Protein AF-A0A1R3IGM5-F1 (afdb_monomer_lite)

Radius of gyration: 20.04 Å; chains: 1; bounding box: 56×45×51 Å

Foldseek 3Di:
DQCLLLVQVVVPPCPPPFKDKAADPPAADPPVLVCVQCVVDDLLDWAKEAAAAPDPVRCVVANRFFHDRNLMIMTRPNLSVVLNVCVVVLCVVVVVDPHNRSSVQVSCVVVVYTYDYDPQRYHDCDPPDHHSPPDDQDLQQVPHDFDWAWDDWDQDPQQKIKTKTFGPDQPPHDFRPPVDPPTLSLAGMEIEIDRRPDDPDSNQDWDWDWDDDPPHNYIYIYTHHDDPPDDDD

Structure (mmCIF, N/CA/C/O backbone):
data_AF-A0A1R3IGM5-F1
#
_entry.id   AF-A0A1R3IGM5-F1
#
loop_
_atom_site.group_PDB
_atom_site.id
_atom_site.type_symbol
_atom_site.label_atom_id
_atom_site.label_alt_id
_atom_site.label_comp_id
_atom_site.label_asym_id
_atom_site.label_entity_id
_atom_site.label_seq_id
_atom_site.pdbx_PDB_ins_code
_atom_site.Cartn_x
_atom_site.Cartn_y
_atom_site.Cartn_z
_atom_site.occupancy
_atom_site.B_iso_or_equiv
_atom_site.auth_seq_id
_atom_site.auth_comp_id
_atom_site.auth_asym_id
_atom_site.auth_atom_id
_atom_site.pdbx_PDB_model_num
ATOM 1 N N . MET A 1 1 ? 11.162 0.439 6.027 1.00 61.38 1 MET A N 1
ATOM 2 C CA . MET A 1 1 ? 10.025 -0.053 5.230 1.00 61.38 1 MET A CA 1
ATOM 3 C C . MET A 1 1 ? 10.472 -0.745 3.948 1.00 61.38 1 MET A C 1
ATOM 5 O O . MET A 1 1 ? 10.283 -1.936 3.897 1.00 61.38 1 MET A O 1
ATOM 9 N N . TYR A 1 2 ? 11.159 -0.112 2.987 1.00 82.69 2 TYR A N 1
ATOM 10 C CA . TYR A 1 2 ? 11.478 -0.721 1.670 1.00 82.69 2 TYR A CA 1
ATOM 11 C C . TYR A 1 2 ? 12.011 -2.177 1.669 1.00 82.69 2 TYR A C 1
ATOM 13 O O . TYR A 1 2 ? 11.537 -3.004 0.895 1.00 82.69 2 TYR A O 1
ATOM 21 N N . ARG A 1 3 ? 12.936 -2.539 2.577 1.00 86.69 3 ARG A N 1
ATOM 22 C CA . ARG A 1 3 ? 13.438 -3.926 2.709 1.00 86.69 3 ARG A CA 1
ATOM 23 C C . ARG A 1 3 ? 12.357 -4.960 3.073 1.00 86.69 3 ARG A C 1
ATOM 25 O O . ARG A 1 3 ? 12.584 -6.138 2.837 1.00 86.69 3 ARG A O 1
ATOM 32 N N . SER A 1 4 ? 11.192 -4.558 3.589 1.00 85.81 4 SER A N 1
ATOM 33 C CA . SER A 1 4 ? 10.086 -5.481 3.882 1.00 85.81 4 SER A CA 1
ATOM 34 C C . SER A 1 4 ? 9.588 -6.205 2.634 1.00 85.81 4 SER A C 1
ATOM 36 O O . SER A 1 4 ? 9.161 -7.342 2.754 1.00 85.81 4 SER A O 1
ATOM 38 N N . ILE A 1 5 ? 9.702 -5.604 1.444 1.00 87.94 5 ILE A N 1
ATOM 39 C CA . ILE A 1 5 ? 9.365 -6.267 0.176 1.00 87.94 5 ILE A CA 1
ATOM 40 C C . ILE A 1 5 ? 10.237 -7.517 -0.011 1.00 87.94 5 ILE A C 1
ATOM 42 O O . ILE A 1 5 ? 9.723 -8.599 -0.284 1.00 87.94 5 ILE A O 1
ATOM 46 N N . LEU A 1 6 ? 11.552 -7.374 0.191 1.00 88.25 6 LEU A N 1
ATOM 47 C CA . LEU A 1 6 ? 12.518 -8.467 0.083 1.00 88.25 6 LEU A CA 1
ATOM 48 C C . LEU A 1 6 ? 12.258 -9.554 1.125 1.00 88.25 6 LEU A C 1
ATOM 50 O O . LEU A 1 6 ? 12.249 -10.736 0.790 1.00 88.25 6 LEU A O 1
ATOM 54 N N . GLU A 1 7 ? 12.058 -9.151 2.380 1.00 85.88 7 GLU A N 1
ATOM 55 C CA . GLU A 1 7 ? 11.820 -10.095 3.471 1.00 85.88 7 GLU A CA 1
ATOM 56 C C . GLU A 1 7 ? 10.513 -10.865 3.257 1.00 85.88 7 GLU A C 1
ATOM 58 O O . GLU A 1 7 ? 10.525 -12.091 3.313 1.00 85.88 7 GLU A O 1
ATOM 63 N N . SER A 1 8 ? 9.421 -10.181 2.895 1.00 84.50 8 SER A N 1
ATOM 64 C CA . SER A 1 8 ? 8.141 -10.819 2.569 1.00 84.50 8 SER A CA 1
ATOM 65 C C . SER A 1 8 ? 8.259 -11.775 1.383 1.00 84.50 8 SER A C 1
ATOM 67 O O . SER A 1 8 ? 7.717 -12.875 1.429 1.00 84.50 8 SER A O 1
ATOM 69 N N . PHE A 1 9 ? 9.002 -11.406 0.335 1.00 86.75 9 PHE A N 1
ATOM 70 C CA . PHE A 1 9 ? 9.235 -12.287 -0.811 1.00 86.75 9 PHE A CA 1
ATOM 71 C C . PHE A 1 9 ? 10.037 -13.545 -0.429 1.00 86.75 9 PHE A C 1
ATOM 73 O O . PHE A 1 9 ? 9.782 -14.628 -0.951 1.00 86.75 9 PHE A O 1
ATOM 80 N N . ARG A 1 10 ? 10.986 -13.445 0.509 1.00 83.75 10 ARG A N 1
ATOM 81 C CA . ARG A 1 10 ? 11.828 -14.574 0.945 1.00 83.75 10 ARG A CA 1
ATOM 82 C C . ARG A 1 10 ? 11.126 -15.587 1.847 1.00 83.75 10 ARG A C 1
ATOM 84 O O . ARG A 1 10 ? 11.672 -16.673 2.032 1.00 83.75 10 ARG A O 1
ATOM 91 N N . LEU A 1 11 ? 9.935 -15.284 2.366 1.00 79.38 11 LEU A N 1
ATOM 92 C CA . LEU A 1 11 ? 9.166 -16.222 3.197 1.00 79.38 11 LEU A CA 1
ATOM 93 C C . LEU A 1 11 ? 8.746 -17.496 2.440 1.00 79.38 11 LEU A C 1
ATOM 95 O O . LEU A 1 11 ? 8.444 -18.505 3.070 1.00 79.38 11 LEU A O 1
ATOM 99 N N . GLY A 1 12 ? 8.814 -17.495 1.103 1.00 61.41 12 GLY A N 1
ATOM 100 C CA . GLY A 1 12 ? 8.898 -18.718 0.298 1.00 61.41 12 GLY A CA 1
ATOM 101 C C . GLY A 1 12 ? 7.571 -19.399 -0.045 1.00 61.41 12 GLY A C 1
ATOM 102 O O . GLY A 1 12 ? 7.589 -20.369 -0.803 1.00 61.41 12 GLY A O 1
ATOM 103 N N . ASP A 1 13 ? 6.435 -18.880 0.426 1.00 71.06 13 ASP A N 1
ATOM 104 C CA . ASP A 1 13 ? 5.092 -19.397 0.111 1.00 71.06 13 ASP A CA 1
ATOM 105 C C . ASP A 1 13 ? 4.351 -18.528 -0.920 1.00 71.06 13 ASP A C 1
ATOM 107 O O . ASP A 1 13 ? 3.181 -18.184 -0.777 1.00 71.06 13 ASP A O 1
ATOM 111 N N . ASN A 1 14 ? 5.055 -18.110 -1.976 1.00 77.62 14 ASN A N 1
ATOM 112 C CA . ASN A 1 14 ? 4.512 -17.137 -2.928 1.00 77.62 14 ASN A CA 1
ATOM 113 C C . ASN A 1 14 ? 3.768 -17.760 -4.120 1.00 77.62 14 ASN A C 1
ATOM 115 O O . ASN A 1 14 ? 3.427 -17.041 -5.056 1.00 77.62 14 ASN A O 1
ATOM 119 N N . LYS A 1 15 ? 3.538 -19.082 -4.140 1.00 76.25 15 LYS A N 1
ATOM 120 C CA . LYS A 1 15 ? 3.047 -19.790 -5.343 1.00 76.25 15 LYS A CA 1
ATOM 121 C C . LYS A 1 15 ? 1.698 -19.283 -5.859 1.00 76.25 15 LYS A C 1
ATOM 123 O O . LYS A 1 15 ? 1.449 -19.380 -7.055 1.00 76.25 15 LYS A O 1
ATOM 128 N N . ASP A 1 16 ? 0.885 -18.711 -4.976 1.00 85.44 16 ASP A N 1
ATOM 129 C CA . ASP A 1 16 ? -0.440 -18.176 -5.297 1.00 85.44 16 ASP A CA 1
ATOM 130 C C . ASP A 1 16 ? -0.552 -16.656 -5.068 1.00 85.44 16 ASP A C 1
ATOM 132 O O . ASP A 1 16 ? -1.638 -16.076 -5.180 1.00 85.44 16 ASP A O 1
ATOM 136 N N . VAL A 1 17 ? 0.564 -15.979 -4.769 1.00 90.75 17 VAL A N 1
ATOM 137 C CA . VAL A 1 17 ? 0.581 -14.530 -4.538 1.00 90.75 17 VAL A CA 1
ATOM 138 C C . VAL A 1 17 ? 0.508 -13.796 -5.873 1.00 90.75 17 VAL A C 1
ATOM 140 O O . VAL A 1 17 ? 1.313 -14.012 -6.772 1.00 90.75 17 VAL A O 1
ATOM 143 N N . ARG A 1 18 ? -0.457 -12.880 -6.000 1.00 94.81 18 ARG A N 1
ATOM 144 C CA . ARG A 1 18 ? -0.667 -12.079 -7.224 1.00 94.81 18 ARG A CA 1
ATOM 145 C C . ARG A 1 18 ? -0.211 -10.633 -7.078 1.00 94.81 18 ARG A C 1
ATOM 147 O O . ARG A 1 18 ? 0.230 -10.023 -8.050 1.00 94.81 18 ARG A O 1
ATOM 154 N N . TRP A 1 19 ? -0.321 -10.089 -5.872 1.00 95.62 19 TRP A N 1
ATOM 155 C CA . TRP A 1 19 ? -0.090 -8.681 -5.585 1.00 95.62 19 TRP A CA 1
ATOM 156 C C . TRP A 1 19 ? 0.599 -8.528 -4.234 1.00 95.62 19 TRP A C 1
ATOM 158 O O . TRP A 1 19 ? 0.219 -9.184 -3.268 1.00 95.62 19 TRP A O 1
ATOM 168 N N . TYR A 1 20 ? 1.577 -7.631 -4.174 1.00 93.75 20 TYR A N 1
ATOM 169 C CA . TYR A 1 20 ? 2.151 -7.116 -2.938 1.00 93.75 20 TYR A CA 1
ATOM 170 C C . TYR A 1 20 ? 1.585 -5.727 -2.695 1.00 93.75 20 TYR A C 1
ATOM 172 O O . TYR A 1 20 ? 1.690 -4.859 -3.558 1.00 93.75 20 TYR A O 1
ATOM 180 N N . VAL A 1 21 ? 0.986 -5.516 -1.530 1.00 93.38 21 VAL A N 1
ATOM 181 C CA . VAL A 1 21 ? 0.360 -4.245 -1.168 1.00 93.38 21 VAL A CA 1
ATOM 182 C C . VAL A 1 21 ? 1.160 -3.637 -0.027 1.00 93.38 21 VAL A C 1
ATOM 184 O O . VAL A 1 21 ? 1.397 -4.284 0.989 1.00 93.38 21 VAL A O 1
ATOM 187 N N . MET A 1 22 ? 1.615 -2.408 -0.231 1.00 89.88 22 MET A N 1
ATOM 188 C CA . MET A 1 22 ? 2.351 -1.616 0.747 1.00 89.88 22 MET A CA 1
ATOM 189 C C . MET A 1 22 ? 1.398 -0.604 1.377 1.00 89.88 22 MET A C 1
ATOM 191 O O . MET A 1 22 ? 0.557 -0.051 0.670 1.00 89.88 22 MET A O 1
ATOM 195 N N . GLY A 1 23 ? 1.548 -0.352 2.676 1.00 87.75 23 GLY A N 1
ATOM 196 C CA . GLY A 1 23 ? 0.800 0.653 3.430 1.00 87.75 23 GLY A CA 1
ATOM 197 C C . GLY A 1 23 ? 1.445 0.948 4.778 1.00 87.75 23 GLY A C 1
ATOM 198 O O . GLY A 1 23 ? 2.259 0.152 5.254 1.00 87.75 23 GLY A O 1
ATOM 199 N N . ASP A 1 24 ? 1.054 2.072 5.372 1.00 82.75 24 ASP A N 1
ATOM 200 C CA . ASP A 1 24 ? 1.461 2.464 6.724 1.00 82.75 24 ASP A CA 1
ATOM 201 C C . ASP A 1 24 ? 0.551 1.812 7.785 1.00 82.75 24 ASP A C 1
ATOM 203 O O . ASP A 1 24 ? -0.525 1.292 7.481 1.00 82.75 24 ASP 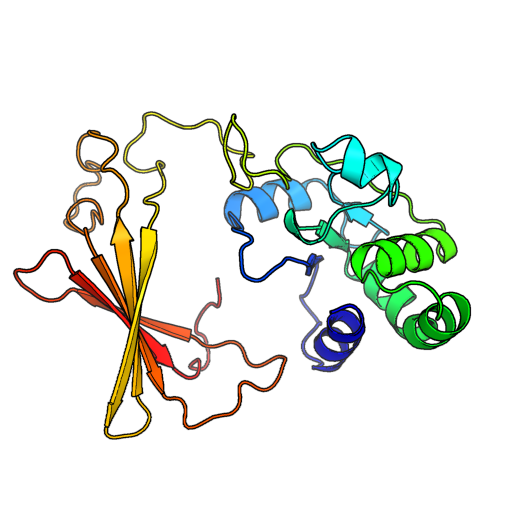A O 1
ATOM 207 N N . ASP A 1 25 ? 0.971 1.824 9.051 1.00 76.62 25 ASP A N 1
ATOM 208 C CA . ASP A 1 25 ? 0.219 1.234 10.170 1.00 76.62 25 ASP A CA 1
ATOM 209 C C . ASP A 1 25 ? -1.059 2.009 10.538 1.00 76.62 25 ASP A C 1
ATOM 211 O O . ASP A 1 25 ? -1.914 1.495 11.264 1.00 76.62 25 ASP A O 1
ATOM 215 N N . ASP A 1 26 ? -1.223 3.215 9.999 1.00 75.31 26 ASP A N 1
ATOM 216 C CA . ASP A 1 26 ? -2.434 4.027 10.069 1.00 75.31 26 ASP A CA 1
ATOM 217 C C . ASP A 1 26 ? -3.237 4.050 8.750 1.00 75.31 26 ASP A C 1
ATOM 219 O O . ASP A 1 26 ? -4.194 4.821 8.617 1.00 75.31 26 ASP A O 1
ATOM 223 N N . SER A 1 27 ? -2.895 3.172 7.797 1.00 77.19 27 SER A N 1
ATOM 224 C CA . SER A 1 27 ? -3.640 2.964 6.549 1.00 77.19 27 SER A CA 1
ATOM 225 C C . SER A 1 27 ? -4.762 1.931 6.716 1.00 77.19 27 SER A C 1
ATOM 227 O O . SER A 1 27 ? -4.574 0.859 7.289 1.00 77.19 27 SER A O 1
ATOM 229 N N . LEU A 1 28 ? -5.942 2.223 6.160 1.00 78.75 28 LEU A N 1
ATOM 230 C CA . LEU A 1 28 ? -7.098 1.317 6.154 1.00 78.75 28 LEU A CA 1
ATOM 231 C C . LEU A 1 28 ? -7.342 0.751 4.753 1.00 78.75 28 LEU A C 1
ATOM 233 O O . LEU A 1 28 ? -7.623 1.510 3.823 1.00 78.75 28 LEU A O 1
ATOM 237 N N . PHE A 1 29 ? -7.320 -0.577 4.626 1.00 78.25 29 PHE A N 1
ATOM 238 C CA . PHE A 1 29 ? -7.590 -1.293 3.377 1.00 78.25 29 PHE A CA 1
ATOM 239 C C . PHE A 1 29 ? -8.991 -1.909 3.376 1.00 78.25 29 PHE A C 1
ATOM 241 O O . PHE A 1 29 ? -9.339 -2.696 4.252 1.00 78.25 29 PHE A O 1
ATOM 248 N N . PHE A 1 30 ? -9.785 -1.601 2.348 1.00 81.25 30 PHE A N 1
ATOM 249 C CA . PHE A 1 30 ? -11.033 -2.315 2.070 1.00 81.25 30 PHE A CA 1
ATOM 250 C C . PHE A 1 30 ? -10.726 -3.443 1.093 1.00 81.25 30 PHE A C 1
ATOM 252 O O . PHE A 1 30 ? -10.608 -3.201 -0.108 1.00 81.25 30 PHE A O 1
ATOM 259 N N . VAL A 1 31 ? -10.558 -4.659 1.613 1.00 81.31 31 VAL A N 1
ATOM 260 C CA . VAL A 1 31 ? -10.039 -5.801 0.844 1.00 81.31 31 VAL A CA 1
ATOM 261 C C . VAL A 1 31 ? -10.893 -6.099 -0.390 1.00 81.31 31 VAL A C 1
ATOM 263 O O . VAL A 1 31 ? -10.338 -6.227 -1.476 1.00 81.31 31 VAL A O 1
ATOM 266 N N . ASP A 1 32 ? -12.224 -6.092 -0.280 1.00 79.31 32 ASP A N 1
ATOM 267 C CA . ASP A 1 32 ? -13.112 -6.327 -1.432 1.00 79.31 32 ASP A CA 1
ATOM 268 C C . ASP A 1 32 ? -12.896 -5.304 -2.557 1.00 79.31 32 ASP A C 1
ATOM 270 O O . ASP A 1 32 ? -12.775 -5.661 -3.730 1.00 79.31 32 ASP A O 1
ATOM 274 N N . ASN A 1 33 ? -12.771 -4.024 -2.195 1.00 81.25 33 ASN A N 1
ATOM 275 C CA . ASN A 1 33 ? -12.513 -2.939 -3.142 1.00 81.25 33 ASN A CA 1
ATOM 276 C C . ASN A 1 33 ? -11.138 -3.089 -3.795 1.00 81.25 33 ASN A C 1
ATOM 278 O O . ASN A 1 33 ? -10.972 -2.841 -4.990 1.00 81.25 33 ASN A O 1
ATOM 282 N N . LEU A 1 34 ? -10.143 -3.467 -2.995 1.00 85.88 34 LEU A N 1
ATOM 283 C CA . LEU A 1 34 ? -8.784 -3.683 -3.458 1.00 85.88 34 LEU A CA 1
ATOM 284 C C . LEU A 1 34 ? -8.736 -4.856 -4.441 1.00 85.88 34 LEU A C 1
ATOM 286 O O . LEU A 1 34 ? -8.154 -4.724 -5.514 1.00 85.88 34 LEU A O 1
ATOM 290 N N . VAL A 1 35 ? -9.408 -5.964 -4.131 1.00 88.94 35 VAL A N 1
ATOM 291 C CA . VAL A 1 35 ? -9.529 -7.127 -5.018 1.00 88.94 35 VAL A CA 1
ATOM 292 C C . VAL A 1 35 ? -10.259 -6.757 -6.310 1.00 88.94 35 VAL A C 1
ATOM 294 O O . VAL A 1 35 ? -9.790 -7.121 -7.387 1.00 88.94 35 VAL A O 1
ATOM 297 N N . GLU A 1 36 ? -11.353 -5.992 -6.244 1.00 88.62 36 GLU A N 1
ATOM 298 C CA . GLU A 1 36 ? -12.070 -5.529 -7.440 1.00 88.62 36 GLU A CA 1
ATOM 299 C C . GLU A 1 36 ? -11.201 -4.605 -8.312 1.00 88.62 36 GLU A C 1
ATOM 301 O O . GLU A 1 36 ? -11.179 -4.728 -9.539 1.00 88.62 36 GLU A O 1
ATOM 306 N N . LEU A 1 37 ? -10.463 -3.678 -7.694 1.00 91.06 37 LEU A N 1
ATOM 307 C CA . LEU A 1 37 ? -9.552 -2.774 -8.391 1.00 91.06 37 LEU A CA 1
ATOM 308 C C . LEU A 1 37 ? -8.417 -3.544 -9.068 1.00 91.06 37 LEU A C 1
ATOM 310 O O . LEU A 1 37 ? -8.185 -3.366 -10.264 1.00 91.06 37 LEU A O 1
ATOM 314 N N . LEU A 1 38 ? -7.716 -4.392 -8.317 1.00 94.62 38 LEU A N 1
ATOM 315 C CA . LEU A 1 38 ? -6.565 -5.148 -8.808 1.00 94.62 38 LEU A CA 1
ATOM 316 C C . LEU A 1 38 ? -6.977 -6.236 -9.805 1.00 94.62 38 LEU A C 1
ATOM 318 O O . LEU A 1 38 ? -6.221 -6.541 -10.724 1.00 94.62 38 LEU A O 1
ATOM 322 N N . GLY A 1 39 ? -8.204 -6.755 -9.701 1.00 94.88 39 GLY A N 1
ATOM 323 C CA . GLY A 1 39 ? -8.791 -7.697 -10.655 1.00 94.88 39 GLY A CA 1
ATOM 324 C C . GLY A 1 39 ? -8.959 -7.141 -12.074 1.00 94.88 39 GLY A C 1
ATOM 325 O O . GLY A 1 39 ? -9.148 -7.914 -13.011 1.00 94.88 39 GLY A O 1
ATOM 326 N N . LYS A 1 40 ? -8.844 -5.818 -12.262 1.00 95.62 40 LYS A N 1
ATOM 327 C CA . LYS A 1 40 ? -8.860 -5.158 -13.583 1.00 95.62 40 LYS A CA 1
ATOM 328 C C . LYS A 1 40 ? -7.537 -5.318 -14.341 1.00 95.62 40 LYS A C 1
ATOM 330 O O . LYS A 1 40 ? -7.489 -5.021 -15.534 1.00 95.62 40 LYS A O 1
ATOM 335 N N . TYR A 1 41 ? -6.478 -5.769 -13.669 1.00 96.50 41 TYR A N 1
ATOM 336 C CA . TYR A 1 41 ? -5.121 -5.825 -14.202 1.00 96.50 41 TYR A CA 1
ATOM 337 C C . TYR A 1 41 ? -4.585 -7.261 -14.238 1.00 96.50 41 TYR A C 1
ATOM 339 O O . TYR A 1 41 ? -4.847 -8.083 -13.361 1.00 96.50 41 TYR A O 1
ATOM 347 N N . ASP A 1 42 ? -3.791 -7.561 -15.264 1.00 96.94 42 ASP A N 1
ATOM 348 C CA . ASP A 1 42 ? -3.106 -8.846 -15.395 1.00 96.94 42 ASP A CA 1
ATOM 349 C C . ASP A 1 42 ? -1.837 -8.859 -14.531 1.00 96.94 42 ASP A C 1
ATOM 351 O O . ASP A 1 42 ? -0.816 -8.288 -14.907 1.00 96.94 42 ASP A O 1
ATOM 355 N N . HIS A 1 43 ? -1.899 -9.517 -13.373 1.00 94.88 43 HIS A N 1
ATOM 356 C CA . HIS A 1 43 ? -0.793 -9.626 -12.411 1.00 94.88 43 HIS A CA 1
ATOM 357 C C . HIS A 1 43 ? 0.500 -10.265 -12.969 1.00 94.88 43 HIS A C 1
ATOM 359 O O . HIS A 1 43 ? 1.562 -10.144 -12.352 1.00 94.88 43 HIS A O 1
ATOM 365 N N . ASN A 1 44 ? 0.448 -10.898 -14.148 1.00 95.81 44 ASN A N 1
ATOM 366 C CA . ASN A 1 44 ? 1.633 -11.402 -14.853 1.00 95.81 44 ASN A CA 1
ATOM 367 C C . ASN A 1 44 ? 2.407 -10.306 -15.606 1.00 95.81 44 ASN A C 1
ATOM 369 O O . ASN A 1 44 ? 3.476 -10.572 -16.152 1.00 95.81 44 ASN A O 1
ATOM 373 N N . LYS A 1 45 ? 1.873 -9.082 -15.658 1.00 97.50 45 LYS A N 1
ATOM 374 C CA . LYS A 1 45 ? 2.536 -7.901 -16.217 1.00 97.50 45 LYS A CA 1
ATOM 375 C C . LYS A 1 45 ? 2.981 -6.964 -15.108 1.00 97.50 45 LYS A C 1
ATOM 377 O O . LYS A 1 45 ? 2.445 -6.997 -14.005 1.00 97.50 45 LYS A O 1
ATOM 382 N N . TYR A 1 46 ? 3.908 -6.073 -15.447 1.00 98.25 46 TYR A N 1
ATOM 383 C CA . TYR A 1 46 ? 4.453 -5.118 -14.494 1.00 98.25 46 TYR A CA 1
ATOM 384 C C . TYR A 1 46 ? 3.479 -3.977 -14.229 1.00 98.25 46 TYR A C 1
ATOM 386 O O . TYR A 1 4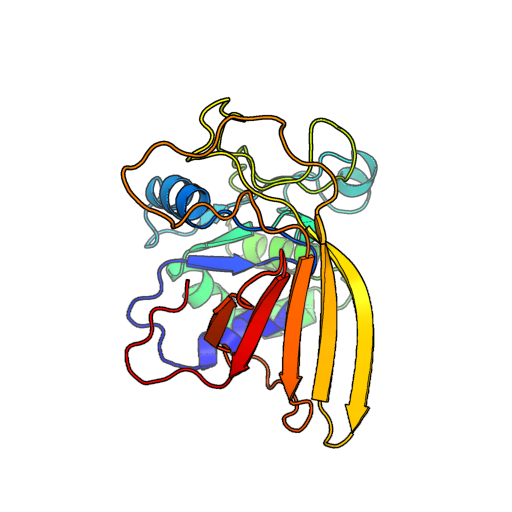6 ? 3.228 -3.141 -15.097 1.00 98.25 46 TYR A O 1
ATOM 394 N N . TYR A 1 47 ? 2.970 -3.935 -13.003 1.00 98.31 47 TYR A N 1
ATOM 395 C CA . TYR A 1 47 ? 2.077 -2.895 -12.528 1.00 98.31 47 TYR A CA 1
ATOM 396 C C . TYR A 1 47 ? 2.553 -2.327 -11.196 1.00 98.31 47 TYR A C 1
ATOM 398 O O . TYR A 1 47 ? 2.727 -3.058 -10.222 1.00 98.31 47 TYR A O 1
ATOM 406 N N . TYR A 1 48 ? 2.692 -1.003 -11.171 1.00 98.12 48 TYR A N 1
ATOM 407 C CA . TYR A 1 48 ? 2.812 -0.183 -9.972 1.00 98.12 48 TYR A CA 1
ATOM 408 C C . TYR A 1 48 ? 1.553 0.673 -9.862 1.00 98.12 48 TYR A C 1
ATOM 410 O O . TYR A 1 48 ? 1.396 1.634 -10.609 1.00 98.12 48 TYR A O 1
ATOM 418 N N . ILE A 1 49 ? 0.622 0.289 -8.990 1.00 97.94 49 ILE A N 1
ATOM 419 C CA . ILE A 1 49 ? -0.710 0.898 -8.892 1.00 97.94 49 ILE A CA 1
ATOM 420 C C . ILE A 1 49 ? -0.812 1.656 -7.576 1.00 97.94 49 ILE A C 1
ATOM 422 O O . ILE A 1 49 ? -0.653 1.075 -6.510 1.00 97.94 49 ILE A O 1
ATOM 426 N N . GLY A 1 50 ? -1.112 2.945 -7.638 1.00 95.25 50 GLY A N 1
ATOM 427 C CA . GLY A 1 50 ? -1.198 3.802 -6.459 1.00 95.25 50 GLY A CA 1
ATOM 428 C C . GLY A 1 50 ? -1.867 5.125 -6.795 1.00 95.25 50 GLY A C 1
ATOM 429 O O . GLY A 1 50 ? -2.475 5.265 -7.855 1.00 95.25 50 GLY A O 1
ATOM 430 N N . ALA A 1 51 ? -1.716 6.114 -5.925 1.00 92.50 51 ALA A N 1
ATOM 431 C CA . ALA A 1 51 ? -2.072 7.492 -6.228 1.00 92.50 51 ALA A CA 1
ATOM 432 C C . ALA A 1 51 ? -0.989 8.450 -5.735 1.00 92.50 51 ALA A C 1
ATOM 434 O O . ALA A 1 51 ? -0.259 8.163 -4.782 1.00 92.50 51 ALA A O 1
ATOM 435 N N . ASN A 1 52 ? -0.912 9.591 -6.410 1.00 91.38 52 ASN A N 1
ATOM 436 C CA . ASN A 1 52 ? -0.175 10.747 -5.931 1.00 91.38 52 ASN A CA 1
ATOM 437 C C . ASN A 1 52 ? -0.874 11.366 -4.715 1.00 91.38 52 ASN A C 1
ATOM 439 O O . ASN A 1 52 ? -2.034 11.076 -4.418 1.00 91.38 52 ASN A O 1
ATOM 443 N N . SER A 1 53 ? -0.150 12.218 -3.994 1.00 88.19 53 SER A N 1
ATOM 444 C CA . SER A 1 53 ? -0.676 12.861 -2.797 1.00 88.19 53 SER A CA 1
ATOM 445 C C . SER A 1 53 ? -1.771 13.859 -3.160 1.00 88.19 53 SER A C 1
ATOM 447 O O . SER A 1 53 ? -1.638 14.613 -4.123 1.00 88.19 53 SER A O 1
ATOM 449 N N . GLU A 1 54 ? -2.825 13.977 -2.358 1.00 84.69 54 GLU A N 1
ATOM 450 C CA . GLU A 1 54 ? -3.733 15.124 -2.487 1.00 84.69 54 GLU A CA 1
ATOM 451 C C . GLU A 1 54 ? -3.094 16.421 -1.964 1.00 84.69 54 GLU A C 1
ATOM 453 O O . GLU A 1 54 ? -3.540 17.524 -2.288 1.00 84.69 54 GLU A O 1
ATOM 458 N N . ALA A 1 55 ? -2.019 16.310 -1.180 1.00 80.12 55 ALA A N 1
ATOM 459 C CA . ALA A 1 55 ? -1.251 17.452 -0.723 1.00 80.12 55 ALA A CA 1
ATOM 460 C C . ALA A 1 55 ? -0.247 17.889 -1.801 1.00 80.12 55 ALA A C 1
ATOM 462 O O . ALA A 1 55 ? 0.766 17.235 -2.048 1.00 80.12 55 ALA A O 1
ATOM 463 N N . ILE A 1 56 ? -0.478 19.071 -2.384 1.00 81.25 56 ILE A N 1
ATOM 464 C CA . ILE A 1 56 ? 0.433 19.691 -3.367 1.00 81.25 56 ILE A CA 1
ATOM 465 C C . ILE A 1 56 ? 1.863 19.766 -2.828 1.00 81.25 56 ILE A C 1
ATOM 467 O O . ILE A 1 56 ? 2.814 19.536 -3.569 1.00 81.25 56 ILE A O 1
ATOM 471 N N . ARG A 1 57 ? 2.016 20.067 -1.532 1.00 79.06 57 ARG A N 1
ATOM 472 C CA . ARG A 1 57 ? 3.329 20.169 -0.896 1.00 79.06 57 ARG A CA 1
ATOM 473 C C . ARG A 1 57 ? 4.093 18.847 -0.949 1.00 79.06 57 ARG A C 1
ATOM 475 O O . ARG A 1 57 ? 5.252 18.854 -1.337 1.00 79.06 57 ARG A O 1
ATOM 482 N N . SER A 1 58 ? 3.430 17.735 -0.641 1.00 86.75 58 SER A N 1
ATOM 483 C CA . SER A 1 58 ? 4.033 16.403 -0.712 1.00 86.75 58 SER A CA 1
ATOM 484 C C . SER A 1 58 ? 4.457 16.056 -2.137 1.00 86.75 58 SER A C 1
ATOM 486 O O . SER A 1 58 ? 5.561 15.555 -2.332 1.00 86.75 58 SER A O 1
ATOM 488 N N . ASN A 1 59 ? 3.630 16.355 -3.143 1.00 88.69 59 ASN A N 1
ATOM 489 C CA . ASN A 1 59 ? 4.004 16.128 -4.547 1.00 88.69 59 ASN A CA 1
ATOM 490 C C . ASN A 1 59 ? 5.193 16.989 -4.983 1.00 88.69 59 ASN A C 1
ATOM 492 O O . ASN A 1 59 ? 6.070 16.512 -5.695 1.00 88.69 59 ASN A O 1
ATOM 496 N N . TYR A 1 60 ? 5.235 18.247 -4.538 1.00 86.38 60 TYR A N 1
ATOM 497 C CA . TYR A 1 60 ? 6.331 19.165 -4.838 1.00 86.38 60 TYR A CA 1
ATOM 498 C C . TYR A 1 60 ? 7.651 18.736 -4.184 1.00 86.38 60 TYR A C 1
ATOM 500 O O . TYR A 1 60 ? 8.694 18.791 -4.828 1.00 86.38 60 TYR A O 1
ATOM 508 N N . ASP A 1 61 ? 7.608 18.310 -2.919 1.00 85.38 61 ASP A N 1
ATOM 509 C CA . ASP A 1 61 ? 8.805 17.927 -2.166 1.00 85.38 61 ASP A CA 1
ATOM 510 C C . ASP A 1 61 ? 9.342 16.536 -2.584 1.00 85.38 61 ASP A C 1
ATOM 512 O O . ASP A 1 61 ? 10.536 16.278 -2.422 1.00 85.38 61 ASP A O 1
ATOM 516 N N . PHE A 1 62 ? 8.498 15.651 -3.144 1.00 90.75 62 PHE A N 1
ATOM 517 C CA . PHE A 1 62 ? 8.881 14.279 -3.520 1.00 90.75 62 PHE A CA 1
ATOM 518 C C . PHE A 1 62 ? 8.744 13.973 -5.018 1.00 90.75 62 PHE A C 1
ATOM 520 O O . PHE A 1 62 ? 9.761 13.885 -5.708 1.00 90.75 62 PHE A O 1
ATOM 527 N N . SER A 1 63 ? 7.527 13.742 -5.520 1.00 92.12 63 SER A N 1
ATOM 528 C CA . SER A 1 63 ? 7.246 13.534 -6.947 1.00 92.12 63 SER A CA 1
ATOM 529 C C . SER A 1 63 ? 5.740 13.567 -7.225 1.00 92.12 63 SER A C 1
ATOM 531 O O . SER A 1 63 ? 4.940 13.108 -6.415 1.00 92.12 63 SER A O 1
ATOM 533 N N . PHE A 1 64 ? 5.350 14.042 -8.409 1.00 91.62 64 PHE A N 1
ATOM 534 C CA . PHE A 1 64 ? 3.971 13.937 -8.909 1.00 91.62 64 PHE A CA 1
ATOM 535 C C . PHE A 1 64 ? 3.655 12.560 -9.522 1.00 91.62 64 PHE A C 1
ATOM 537 O O . PHE A 1 64 ? 2.481 12.233 -9.708 1.00 91.62 64 PHE A O 1
ATOM 544 N N . ASP A 1 65 ? 4.691 11.756 -9.780 1.00 93.50 65 ASP A N 1
ATOM 545 C CA . ASP A 1 65 ? 4.635 10.463 -10.472 1.00 93.50 65 ASP A CA 1
ATOM 546 C C . ASP A 1 65 ? 5.042 9.294 -9.552 1.00 93.50 65 ASP A C 1
ATOM 548 O O . ASP A 1 65 ? 5.624 8.303 -9.995 1.00 93.50 65 ASP A O 1
ATOM 552 N N . MET A 1 66 ? 4.753 9.402 -8.250 1.00 94.69 66 MET A N 1
ATOM 553 C CA . MET A 1 66 ? 4.951 8.320 -7.279 1.00 94.69 66 MET A CA 1
ATOM 554 C C . MET A 1 66 ? 3.666 7.983 -6.522 1.00 94.69 66 MET A C 1
ATOM 556 O O . MET A 1 66 ? 2.830 8.844 -6.254 1.00 94.69 66 MET A O 1
ATOM 560 N N . GLY A 1 67 ? 3.526 6.708 -6.178 1.00 93.94 67 GLY A N 1
ATOM 561 C CA . GLY A 1 67 ? 2.535 6.218 -5.233 1.00 93.94 67 GLY A CA 1
ATOM 562 C C . GLY A 1 67 ? 3.037 6.425 -3.811 1.00 93.94 67 GLY A C 1
ATOM 563 O O . GLY A 1 67 ? 4.164 6.045 -3.491 1.00 93.94 67 GLY A O 1
ATOM 564 N N . TYR A 1 68 ? 2.209 7.021 -2.964 1.00 91.69 68 TYR A N 1
ATOM 565 C CA . TYR A 1 68 ? 2.580 7.327 -1.588 1.00 91.69 68 TYR A CA 1
ATOM 566 C C . TYR A 1 68 ? 2.166 6.215 -0.616 1.00 91.69 68 TYR A C 1
ATOM 568 O O . TYR A 1 68 ? 1.023 5.763 -0.636 1.00 91.69 68 TYR A O 1
ATOM 576 N N . GLY A 1 69 ? 3.075 5.808 0.273 1.00 85.88 69 GLY A N 1
ATOM 577 C CA . GLY A 1 69 ? 2.899 4.695 1.212 1.00 85.88 69 GLY A CA 1
ATOM 578 C C . GLY A 1 69 ? 1.765 4.910 2.205 1.00 85.88 69 GLY A C 1
ATOM 579 O O . GLY A 1 69 ? 0.963 4.002 2.389 1.00 85.88 69 GLY A O 1
ATOM 580 N N . GLY A 1 70 ? 1.592 6.134 2.713 1.00 82.75 70 GLY A N 1
ATOM 581 C CA . GLY A 1 70 ? 0.471 6.464 3.604 1.00 82.75 70 GLY A CA 1
ATOM 582 C C . GLY A 1 70 ? -0.919 6.392 2.960 1.00 82.75 70 GLY A C 1
ATOM 583 O O . GLY A 1 70 ? -1.918 6.416 3.667 1.00 82.75 70 GLY A O 1
ATOM 584 N N . ALA A 1 71 ? -1.008 6.315 1.626 1.00 85.81 71 ALA A N 1
ATOM 585 C CA . ALA A 1 71 ? -2.256 5.975 0.935 1.00 85.81 71 ALA A CA 1
ATOM 586 C C . ALA A 1 71 ? -2.346 4.491 0.575 1.00 85.81 71 ALA A C 1
ATOM 588 O O . ALA A 1 71 ? -3.421 3.992 0.260 1.00 85.81 71 ALA A O 1
ATOM 589 N N . GLY A 1 72 ? -1.207 3.811 0.585 1.00 91.25 72 GLY A N 1
ATOM 590 C CA . GLY A 1 72 ? -0.996 2.482 0.062 1.00 91.25 72 GLY A CA 1
ATOM 591 C C . GLY A 1 72 ? -0.790 2.431 -1.454 1.00 91.25 72 GLY A C 1
ATOM 592 O O . GLY A 1 72 ? -1.270 3.264 -2.223 1.00 91.25 72 GLY A O 1
ATOM 593 N N . TYR A 1 73 ? -0.058 1.415 -1.903 1.00 94.88 73 TYR A N 1
ATOM 594 C CA . TYR A 1 73 ? 0.115 1.089 -3.321 1.00 94.88 73 TYR A CA 1
ATOM 595 C C . TYR A 1 73 ? 0.319 -0.415 -3.509 1.00 94.88 73 TYR A C 1
ATOM 597 O O . TYR A 1 73 ? 0.781 -1.113 -2.609 1.00 94.88 73 TYR A O 1
ATOM 605 N N . ALA A 1 74 ? -0.016 -0.919 -4.691 1.00 96.44 74 ALA A N 1
ATOM 606 C CA . ALA A 1 74 ? 0.104 -2.320 -5.057 1.00 96.44 74 ALA A CA 1
ATOM 607 C C . ALA A 1 74 ? 1.152 -2.528 -6.155 1.00 96.44 74 ALA A C 1
ATOM 609 O O . ALA A 1 74 ? 1.261 -1.747 -7.102 1.00 96.44 74 ALA A O 1
ATOM 610 N N . LEU A 1 75 ? 1.895 -3.621 -6.032 1.00 97.31 75 LEU A N 1
ATOM 611 C CA . LEU A 1 75 ? 2.894 -4.097 -6.977 1.00 97.31 75 LEU A CA 1
ATOM 612 C C . LEU A 1 75 ? 2.494 -5.499 -7.436 1.00 97.31 75 LEU A C 1
ATOM 614 O O . LEU A 1 75 ? 2.221 -6.375 -6.615 1.00 97.31 75 LEU A O 1
ATOM 618 N N . SER A 1 76 ? 2.439 -5.723 -8.744 1.00 97.62 76 SER A N 1
ATOM 619 C CA . SER A 1 76 ? 2.189 -7.058 -9.307 1.00 97.62 76 SER A CA 1
ATOM 620 C C . SER A 1 76 ? 3.295 -8.037 -8.913 1.00 97.62 76 SER A C 1
ATOM 622 O O . SER A 1 76 ? 4.466 -7.655 -8.887 1.00 97.62 76 SER A O 1
ATOM 624 N N . TYR A 1 77 ? 2.956 -9.308 -8.702 1.00 95.19 77 TYR A N 1
ATOM 625 C CA . TYR A 1 77 ? 3.929 -10.352 -8.365 1.00 95.19 77 TYR A CA 1
ATOM 626 C C . TYR A 1 77 ? 5.107 -10.414 -9.358 1.00 95.19 77 TYR A C 1
ATOM 628 O O . TYR A 1 77 ? 6.263 -10.346 -8.947 1.00 95.19 77 TYR A O 1
ATOM 636 N N . SER A 1 78 ? 4.819 -10.403 -10.664 1.00 96.06 78 SER A N 1
ATOM 637 C CA . SER A 1 78 ? 5.835 -10.414 -11.736 1.00 96.06 78 SER A CA 1
ATOM 638 C C . SER A 1 78 ? 6.832 -9.241 -11.667 1.00 96.06 78 SER A C 1
ATOM 640 O O . SER A 1 78 ? 8.015 -9.385 -11.983 1.00 96.06 78 SER A O 1
ATOM 642 N N . LEU A 1 79 ? 6.375 -8.072 -11.208 1.00 97.56 79 LEU A N 1
ATOM 643 C CA . LEU A 1 79 ? 7.229 -6.905 -10.979 1.00 97.56 79 LEU A CA 1
ATOM 644 C C . LEU A 1 79 ? 8.133 -7.106 -9.763 1.00 97.56 79 LEU A C 1
ATOM 646 O O . LEU A 1 79 ? 9.310 -6.761 -9.820 1.00 97.56 79 LEU A O 1
ATOM 650 N N . ILE A 1 80 ? 7.613 -7.691 -8.683 1.00 95.81 80 ILE A N 1
ATOM 651 C CA . ILE A 1 80 ? 8.405 -7.995 -7.486 1.00 95.81 80 ILE A CA 1
ATOM 652 C C . ILE A 1 80 ? 9.515 -9.000 -7.790 1.00 95.81 80 ILE A C 1
ATOM 654 O O . ILE A 1 80 ? 10.644 -8.787 -7.350 1.00 95.81 80 ILE A O 1
ATOM 658 N N . GLU A 1 81 ? 9.244 -10.031 -8.593 1.00 95.06 81 GLU A N 1
ATOM 659 C CA . GLU A 1 81 ? 10.270 -10.993 -9.026 1.00 95.06 81 GLU A CA 1
ATOM 660 C C . GLU A 1 81 ? 11.433 -10.321 -9.765 1.00 95.06 81 GLU A C 1
ATOM 662 O O . GLU A 1 81 ? 12.582 -10.743 -9.637 1.00 95.06 81 GLU A O 1
ATOM 667 N N . THR A 1 82 ? 11.147 -9.243 -10.497 1.00 96.12 82 THR A N 1
ATOM 668 C CA . THR A 1 82 ? 12.164 -8.445 -11.196 1.00 96.12 82 THR A CA 1
ATOM 669 C C . THR A 1 82 ? 12.857 -7.449 -10.268 1.00 96.12 82 THR A C 1
ATOM 671 O O . THR A 1 82 ? 14.060 -7.221 -10.389 1.00 96.12 82 THR A O 1
ATOM 674 N N . LEU A 1 83 ? 12.116 -6.860 -9.328 1.00 96.38 83 LEU A N 1
ATOM 675 C CA . LEU A 1 83 ? 12.612 -5.853 -8.394 1.00 96.38 83 LEU A CA 1
ATOM 676 C C . LEU A 1 83 ? 13.572 -6.453 -7.362 1.00 96.38 83 LEU A C 1
ATOM 678 O O . LEU A 1 83 ? 14.648 -5.905 -7.132 1.00 96.38 83 LEU A O 1
ATOM 682 N N . VAL A 1 84 ? 13.202 -7.581 -6.752 1.00 95.00 84 VAL A N 1
ATOM 683 C CA . VAL A 1 84 ? 13.923 -8.206 -5.631 1.00 95.00 84 VAL A CA 1
ATOM 684 C C . VAL A 1 84 ? 15.420 -8.414 -5.908 1.00 95.00 84 VAL A C 1
ATOM 686 O O . VAL A 1 84 ? 16.225 -7.983 -5.077 1.00 95.00 84 VAL A O 1
ATOM 689 N N . PRO A 1 85 ? 15.841 -8.984 -7.055 1.00 95.25 85 PRO A N 1
ATOM 690 C CA . PRO A 1 85 ? 17.259 -9.175 -7.368 1.00 95.25 85 PRO A CA 1
ATOM 691 C C . PRO A 1 85 ? 18.072 -7.879 -7.466 1.00 95.25 85 PRO A C 1
ATOM 693 O O . PRO A 1 85 ? 19.284 -7.907 -7.265 1.00 95.25 85 PRO A O 1
ATOM 696 N N . MET A 1 86 ? 17.432 -6.747 -7.778 1.00 94.69 86 MET A N 1
ATOM 697 C CA . MET A 1 86 ? 18.108 -5.456 -7.942 1.00 94.69 86 MET A CA 1
ATOM 698 C C . MET A 1 86 ? 17.956 -4.514 -6.744 1.00 94.69 86 MET A C 1
ATOM 700 O O . MET A 1 86 ? 18.618 -3.474 -6.722 1.00 94.69 86 MET A O 1
ATOM 704 N N . MET A 1 87 ? 17.141 -4.863 -5.740 1.00 94.12 87 MET A N 1
ATOM 705 C CA . MET A 1 87 ? 16.839 -3.987 -4.600 1.00 94.12 87 MET A CA 1
ATOM 706 C C . MET A 1 87 ? 18.093 -3.471 -3.893 1.00 94.12 87 MET A C 1
ATOM 708 O O . MET A 1 87 ? 18.181 -2.270 -3.657 1.00 94.12 87 MET A O 1
ATOM 712 N N . ASP A 1 88 ? 19.066 -4.335 -3.584 1.00 94.56 88 ASP A N 1
ATOM 713 C CA . ASP A 1 88 ? 20.292 -3.912 -2.890 1.00 94.56 88 ASP A CA 1
ATOM 714 C C . ASP A 1 88 ? 21.097 -2.912 -3.735 1.00 94.56 88 ASP A C 1
ATOM 716 O O . ASP A 1 88 ? 21.468 -1.848 -3.240 1.00 94.56 88 ASP A O 1
ATOM 720 N N . SER A 1 89 ? 21.258 -3.176 -5.037 1.00 95.56 89 SER A N 1
ATOM 721 C CA . SER A 1 89 ? 21.937 -2.244 -5.950 1.00 95.56 89 SER A CA 1
ATOM 722 C C . SER A 1 89 ? 21.199 -0.907 -6.097 1.00 95.56 89 SER A C 1
ATOM 724 O O . SER A 1 89 ? 21.829 0.140 -6.243 1.00 95.56 89 SER A O 1
ATOM 726 N N . CYS A 1 90 ? 19.865 -0.925 -6.027 1.00 96.19 90 CYS A N 1
ATOM 727 C CA . CYS A 1 90 ? 19.051 0.282 -6.070 1.00 96.19 90 CYS A CA 1
ATOM 728 C C . CYS A 1 90 ? 19.177 1.103 -4.774 1.00 96.19 90 CYS A C 1
ATOM 730 O O . CYS A 1 90 ? 19.324 2.323 -4.826 1.00 96.19 90 CYS A O 1
ATOM 732 N N . ILE A 1 91 ? 19.187 0.437 -3.611 1.00 94.75 91 ILE A N 1
ATOM 733 C CA . ILE A 1 91 ? 19.418 1.075 -2.305 1.00 94.75 91 ILE A CA 1
ATOM 734 C C . ILE A 1 91 ? 20.789 1.754 -2.279 1.00 94.75 91 ILE A C 1
ATOM 736 O O . ILE A 1 91 ? 20.903 2.880 -1.805 1.00 94.75 91 ILE A O 1
ATOM 740 N N . GLU A 1 92 ? 21.828 1.096 -2.794 1.00 96.00 92 GLU A N 1
ATOM 741 C CA . GLU A 1 92 ? 23.170 1.681 -2.875 1.00 96.00 92 GLU A CA 1
ATOM 742 C C . GLU A 1 92 ? 23.199 2.903 -3.805 1.00 96.00 92 GLU A C 1
ATOM 744 O O . GLU A 1 92 ? 23.728 3.957 -3.433 1.00 96.00 92 GLU A O 1
ATOM 749 N N . ARG A 1 93 ? 22.569 2.788 -4.983 1.00 96.62 93 ARG A N 1
ATOM 750 C CA . ARG A 1 93 ? 22.463 3.860 -5.986 1.00 96.62 93 ARG A CA 1
ATOM 751 C C . ARG A 1 93 ? 21.766 5.105 -5.444 1.00 96.62 93 ARG A C 1
ATOM 753 O O . ARG A 1 93 ? 22.244 6.215 -5.664 1.00 96.62 93 ARG A O 1
ATOM 760 N N . TYR A 1 94 ? 20.667 4.919 -4.723 1.00 96.19 94 TYR A N 1
ATOM 761 C CA . TYR A 1 94 ? 19.867 5.993 -4.137 1.00 96.19 94 TYR A CA 1
ATOM 762 C C . TYR A 1 94 ? 20.037 6.075 -2.620 1.00 96.19 94 TYR A C 1
ATOM 764 O O . TYR A 1 94 ? 19.100 6.396 -1.895 1.00 96.19 94 TYR A O 1
ATOM 772 N N . SER A 1 95 ? 21.250 5.829 -2.125 1.00 94.31 95 SER A N 1
ATOM 773 C CA . SER A 1 95 ? 21.567 5.842 -0.688 1.00 94.31 95 SER A CA 1
ATOM 774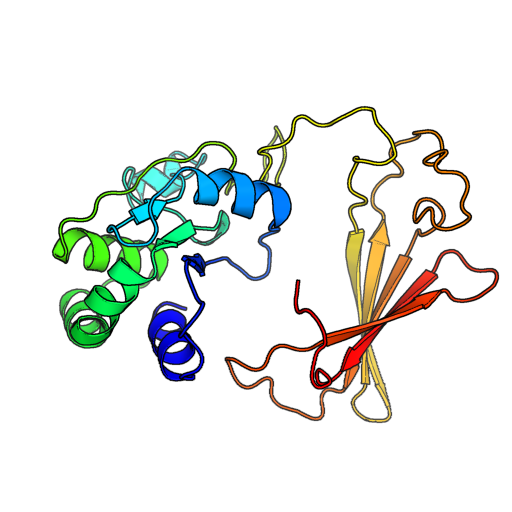 C C . SER A 1 95 ? 21.334 7.195 -0.000 1.00 94.31 95 SER A C 1
ATOM 776 O O . SER A 1 95 ? 21.253 7.258 1.224 1.00 94.31 95 SER A O 1
ATOM 778 N N . TYR A 1 96 ? 21.189 8.275 -0.775 1.00 92.44 96 TYR A N 1
ATOM 779 C CA . TYR A 1 96 ? 20.826 9.612 -0.298 1.00 92.44 96 TYR A CA 1
ATOM 780 C C . TYR A 1 96 ? 19.311 9.817 -0.108 1.00 92.44 96 TYR A C 1
ATOM 782 O O . TYR A 1 96 ? 18.898 10.850 0.416 1.00 92.44 96 TYR A O 1
ATOM 790 N N . VAL A 1 97 ? 18.470 8.873 -0.545 1.00 93.12 97 VAL A N 1
ATOM 791 C CA . VAL A 1 97 ? 17.012 8.941 -0.399 1.00 93.12 97 VAL A CA 1
ATOM 792 C C . VAL A 1 97 ? 16.605 8.339 0.946 1.00 93.12 97 VAL A C 1
ATOM 794 O O . VAL A 1 97 ? 16.786 7.152 1.202 1.00 93.12 97 VAL A O 1
ATOM 797 N N . TRP A 1 98 ? 16.014 9.164 1.808 1.00 86.25 98 TRP A N 1
ATOM 798 C CA . TRP A 1 98 ? 15.566 8.786 3.158 1.00 86.25 98 TRP A CA 1
ATOM 799 C C . TRP A 1 98 ? 14.088 8.384 3.241 1.00 86.25 98 TRP A C 1
ATOM 801 O O . TRP A 1 98 ? 13.658 7.849 4.262 1.00 86.25 98 TRP A O 1
ATOM 811 N N . VAL A 1 99 ? 13.304 8.622 2.186 1.00 89.75 99 VAL A N 1
ATOM 812 C CA . VAL A 1 99 ? 11.875 8.278 2.135 1.00 89.75 99 VAL A CA 1
ATOM 813 C C . VAL A 1 99 ? 11.688 6.979 1.362 1.00 89.75 99 VAL A C 1
ATOM 815 O O . VAL A 1 99 ? 12.069 6.879 0.198 1.00 89.75 99 VAL A O 1
ATOM 818 N N . SER A 1 100 ? 11.088 5.974 2.002 1.00 91.31 100 SER A N 1
ATOM 819 C CA . SER A 1 100 ? 10.971 4.632 1.421 1.00 91.31 100 SER A CA 1
ATOM 820 C C . SER A 1 100 ? 10.144 4.586 0.147 1.00 91.31 100 SER A C 1
ATOM 822 O O . SER A 1 100 ? 10.500 3.843 -0.756 1.00 91.31 100 SER A O 1
ATOM 824 N N . ASP A 1 101 ? 9.069 5.364 0.060 1.00 92.81 101 ASP A N 1
ATOM 825 C CA . ASP A 1 101 ? 8.160 5.308 -1.091 1.00 92.81 101 ASP A CA 1
ATOM 826 C C . ASP A 1 101 ? 8.782 5.982 -2.309 1.00 92.81 101 ASP A C 1
ATOM 828 O O . ASP A 1 101 ? 8.666 5.496 -3.431 1.00 92.81 101 ASP A O 1
ATOM 832 N N . GLN A 1 102 ? 9.528 7.063 -2.067 1.00 94.69 102 GLN A N 1
ATOM 833 C CA . GLN A 1 102 ? 10.337 7.706 -3.090 1.00 94.69 102 GLN A CA 1
ATOM 834 C C . GLN A 1 102 ? 11.421 6.747 -3.597 1.00 94.69 102 GLN A C 1
ATOM 836 O O . GLN A 1 102 ? 11.572 6.594 -4.808 1.00 94.69 102 GLN A O 1
ATOM 841 N N . LEU A 1 103 ? 12.113 6.042 -2.692 1.00 95.56 103 LEU A N 1
ATOM 842 C CA . LEU A 1 103 ? 13.084 5.011 -3.062 1.00 95.56 103 LEU A CA 1
ATOM 843 C C . LEU A 1 103 ? 12.433 3.893 -3.890 1.00 95.56 103 LEU A C 1
ATOM 845 O O . LEU A 1 103 ? 12.957 3.556 -4.949 1.00 95.56 103 LEU A O 1
ATOM 849 N N . SER A 1 104 ? 11.273 3.375 -3.464 1.00 95.12 104 SER A N 1
ATOM 850 C CA . SER A 1 104 ? 10.492 2.411 -4.249 1.00 95.12 104 SER A CA 1
ATOM 851 C C . SER A 1 104 ? 10.217 2.942 -5.654 1.00 95.12 104 SER A C 1
ATOM 853 O O . SER A 1 104 ? 10.484 2.245 -6.627 1.00 95.12 104 SER A O 1
ATOM 855 N N . SER A 1 105 ? 9.731 4.182 -5.777 1.00 96.44 105 SER A N 1
ATOM 856 C CA . SER A 1 105 ? 9.407 4.777 -7.078 1.00 96.44 105 SER A CA 1
ATOM 857 C C . SER A 1 105 ? 10.620 4.857 -8.009 1.00 96.44 105 SER A C 1
ATOM 859 O O . SER A 1 105 ? 10.498 4.558 -9.194 1.00 96.44 105 SER A O 1
ATOM 861 N N . PHE A 1 106 ? 11.804 5.181 -7.478 1.00 96.75 106 PHE A N 1
ATOM 862 C CA . PHE A 1 106 ? 13.031 5.269 -8.269 1.00 96.75 106 PHE A CA 1
ATOM 863 C C . PHE A 1 106 ? 13.489 3.888 -8.741 1.00 96.75 106 PHE A C 1
ATOM 865 O O . PHE A 1 106 ? 13.785 3.711 -9.920 1.00 96.75 106 PHE A O 1
ATOM 872 N N . CYS A 1 107 ? 13.455 2.885 -7.861 1.00 97.00 107 CYS A N 1
ATOM 873 C CA . CYS A 1 107 ? 13.788 1.512 -8.237 1.00 97.00 107 CYS A CA 1
ATOM 874 C C . CYS A 1 107 ? 12.825 0.938 -9.283 1.00 97.00 107 CYS A C 1
ATOM 876 O O . CYS A 1 107 ? 13.237 0.199 -10.171 1.00 97.00 107 CYS A O 1
ATOM 878 N N . LEU A 1 108 ? 11.539 1.282 -9.204 1.00 97.50 108 LEU A N 1
ATOM 879 C CA . LEU A 1 108 ? 10.544 0.880 -10.200 1.00 97.50 108 LEU A CA 1
ATOM 880 C C . LEU A 1 108 ? 10.752 1.604 -11.538 1.00 97.50 108 LEU A C 1
ATOM 882 O O . LEU A 1 108 ? 10.622 0.988 -12.599 1.00 97.50 108 LEU A O 1
ATOM 886 N N . ALA A 1 109 ? 11.149 2.878 -11.500 1.00 96.62 109 ALA A N 1
ATOM 887 C CA . ALA A 1 109 ? 11.500 3.643 -12.691 1.00 96.62 109 ALA A CA 1
ATOM 888 C C . ALA A 1 109 ? 12.747 3.085 -13.401 1.00 96.62 109 ALA A C 1
ATOM 890 O O . ALA A 1 109 ? 12.772 3.062 -14.630 1.00 96.62 109 ALA A O 1
ATOM 891 N N . ASP A 1 110 ? 13.729 2.553 -12.665 1.00 96.56 110 ASP A N 1
ATOM 892 C CA . ASP A 1 110 ? 14.893 1.861 -13.244 1.00 96.56 110 ASP A CA 1
ATOM 893 C C . ASP A 1 110 ? 14.511 0.599 -14.040 1.00 96.56 110 ASP A C 1
ATOM 895 O O . ASP A 1 110 ? 15.191 0.234 -15.000 1.00 96.56 110 ASP A O 1
ATOM 899 N N . ILE A 1 111 ? 13.403 -0.054 -13.671 1.00 96.62 111 ILE A N 1
ATOM 900 C CA . ILE A 1 111 ? 12.814 -1.188 -14.410 1.00 96.62 111 ILE A CA 1
ATOM 901 C C . ILE A 1 111 ? 11.994 -0.693 -15.620 1.00 96.62 111 ILE A C 1
ATOM 903 O O . ILE A 1 111 ? 11.611 -1.476 -16.488 1.00 96.62 111 ILE A O 1
ATOM 907 N N . GLY A 1 112 ? 11.735 0.613 -15.714 1.00 96.94 112 GLY A N 1
ATOM 908 C CA . GLY A 1 112 ? 10.895 1.222 -16.744 1.00 96.94 112 GLY A CA 1
ATOM 909 C C . GLY A 1 112 ? 9.400 1.165 -16.426 1.00 96.94 112 GLY A C 1
ATOM 910 O O . GLY A 1 112 ? 8.580 1.239 -17.341 1.00 96.94 112 GLY A O 1
ATOM 911 N N . VAL A 1 113 ? 9.028 1.019 -15.150 1.00 97.69 113 VAL A N 1
ATOM 912 C CA . VAL A 1 113 ? 7.629 0.935 -14.714 1.00 97.69 113 VAL A CA 1
ATOM 913 C C . VAL A 1 113 ? 7.189 2.267 -14.119 1.00 97.69 113 VAL A C 1
ATOM 915 O O . VAL A 1 113 ? 7.683 2.694 -13.079 1.00 97.69 113 VAL A O 1
ATOM 918 N N . ALA A 1 114 ? 6.230 2.914 -14.778 1.00 96.56 114 ALA A N 1
ATOM 919 C CA . ALA A 1 114 ? 5.612 4.145 -14.299 1.00 96.56 114 ALA A CA 1
ATOM 920 C C . ALA A 1 114 ? 4.424 3.865 -13.364 1.00 96.56 114 ALA A C 1
ATOM 922 O O . ALA A 1 114 ? 3.790 2.807 -13.434 1.00 96.56 114 ALA A O 1
ATOM 923 N N . LEU A 1 115 ? 4.089 4.848 -12.523 1.00 97.25 115 LEU A N 1
ATOM 924 C CA . LEU A 1 115 ? 2.894 4.802 -11.687 1.00 97.25 115 LEU A CA 1
ATOM 925 C C . LEU A 1 115 ? 1.625 4.734 -12.549 1.00 97.25 115 LEU A C 1
ATOM 927 O O . LEU A 1 115 ? 1.364 5.589 -13.393 1.00 97.25 115 LEU A O 1
ATOM 931 N N . THR A 1 116 ? 0.786 3.748 -12.266 1.00 97.06 116 THR A N 1
ATOM 932 C CA . THR A 1 116 ? -0.598 3.679 -12.728 1.00 97.06 116 THR A CA 1
ATOM 933 C C . THR A 1 116 ? -1.492 4.302 -11.664 1.00 97.06 116 THR A C 1
ATOM 935 O O . THR A 1 116 ? -1.713 3.711 -10.606 1.00 97.06 116 THR A O 1
ATOM 938 N N . ILE A 1 117 ? -2.005 5.503 -11.939 1.00 93.31 117 ILE A N 1
ATOM 939 C CA . ILE A 1 117 ? -2.876 6.215 -11.000 1.00 93.31 117 ILE A CA 1
ATOM 940 C C . ILE A 1 117 ? -4.235 5.513 -10.921 1.00 93.31 117 ILE A C 1
ATOM 942 O O . ILE A 1 117 ? -4.988 5.471 -11.898 1.00 93.31 117 ILE A O 1
ATOM 946 N N . ALA A 1 118 ? -4.575 5.011 -9.738 1.00 91.06 118 ALA A N 1
ATOM 947 C CA . ALA A 1 118 ? -5.880 4.456 -9.419 1.00 91.06 118 ALA A CA 1
ATOM 948 C C . ALA A 1 118 ? -6.654 5.393 -8.486 1.00 91.06 118 ALA A C 1
ATOM 950 O O . ALA A 1 118 ? -6.166 5.828 -7.446 1.00 91.06 118 ALA A O 1
ATOM 951 N N . LYS A 1 119 ? -7.903 5.688 -8.858 1.00 83.56 119 LYS A N 1
ATOM 952 C CA . LYS A 1 119 ? -8.829 6.434 -7.996 1.00 83.56 119 LYS A CA 1
ATOM 953 C C . LYS A 1 119 ? -9.252 5.561 -6.812 1.00 83.56 119 LYS A C 1
ATOM 955 O O . LYS A 1 119 ? -9.441 4.360 -6.987 1.00 83.56 119 LYS A O 1
ATOM 960 N N . GLY A 1 120 ? -9.466 6.178 -5.651 1.00 78.62 120 GLY A N 1
ATOM 961 C CA . GLY A 1 120 ? -9.850 5.475 -4.421 1.00 78.62 120 GLY A CA 1
ATOM 962 C C . GLY A 1 120 ? -8.675 5.138 -3.497 1.00 78.62 120 GLY A C 1
ATOM 963 O O . GLY A 1 120 ? -8.886 4.441 -2.511 1.00 78.62 120 GLY A O 1
ATOM 964 N N . ILE A 1 121 ? -7.469 5.624 -3.810 1.00 86.06 121 ILE A N 1
ATOM 965 C CA . ILE A 1 121 ? -6.249 5.535 -2.997 1.00 86.06 121 ILE A CA 1
ATOM 966 C C . ILE A 1 121 ? -5.941 6.953 -2.491 1.00 86.06 121 ILE A C 1
ATOM 968 O O . ILE A 1 121 ? -5.839 7.864 -3.313 1.00 86.06 121 ILE A O 1
ATOM 972 N N . HIS A 1 122 ? -5.856 7.153 -1.169 1.00 83.06 122 HIS A N 1
ATOM 973 C CA . HIS A 1 122 ? -5.929 8.484 -0.540 1.00 83.06 122 HIS A CA 1
ATOM 974 C C . HIS A 1 122 ? -4.949 8.674 0.630 1.00 83.06 122 HIS A C 1
ATOM 976 O O . HIS A 1 122 ? -4.903 7.818 1.508 1.00 83.06 122 HIS A O 1
ATOM 982 N N . GLN A 1 123 ? -4.219 9.802 0.694 1.00 74.12 123 GLN A N 1
ATOM 983 C CA . GLN A 1 123 ? -3.240 10.104 1.761 1.00 74.12 123 GLN A CA 1
ATOM 984 C C . GLN A 1 123 ? -3.743 11.076 2.844 1.00 74.12 123 GLN A C 1
ATOM 986 O O . GLN A 1 123 ? -3.395 10.940 4.015 1.00 74.12 123 GLN A O 1
ATOM 991 N N . SER A 1 124 ? -4.447 12.150 2.471 1.00 65.25 124 SER A N 1
ATOM 992 C CA . SER A 1 124 ? -4.477 13.375 3.304 1.00 65.25 124 SER A CA 1
ATOM 993 C C . SER A 1 124 ? -5.734 13.585 4.138 1.00 65.25 124 SER A C 1
ATOM 995 O O . SER A 1 124 ? -6.750 13.911 3.532 1.00 65.25 124 SER A O 1
ATOM 997 N N . LYS A 1 125 ? -5.621 13.609 5.490 1.00 53.59 125 LYS A N 1
ATOM 998 C CA . LYS A 1 125 ? -6.681 13.694 6.548 1.00 53.59 125 LYS A CA 1
ATOM 999 C C . LYS A 1 125 ? -7.873 14.676 6.383 1.00 53.59 125 LYS A C 1
ATOM 1001 O O . LYS A 1 125 ? -8.821 14.652 7.170 1.00 53.59 125 LYS A O 1
ATOM 1006 N N . THR A 1 126 ? -7.876 15.522 5.363 1.00 51.44 126 THR A N 1
ATOM 1007 C CA . THR A 1 126 ? -8.867 16.574 5.111 1.00 51.44 126 THR A CA 1
ATOM 1008 C C . THR A 1 126 ? -9.995 16.139 4.170 1.00 51.44 126 THR A C 1
ATOM 1010 O O . THR A 1 126 ? -9.735 15.451 3.186 1.00 51.44 126 THR A O 1
ATOM 1013 N N . PRO A 1 127 ? -11.249 16.560 4.423 1.00 46.38 127 PRO A N 1
ATOM 1014 C CA . PRO A 1 127 ? -12.394 16.124 3.639 1.00 46.38 127 PRO A CA 1
ATOM 1015 C C . PRO A 1 127 ? -12.307 16.428 2.126 1.00 46.38 127 PRO A C 1
ATOM 1017 O O . PRO A 1 127 ? -11.782 17.479 1.755 1.00 46.38 127 PRO A O 1
ATOM 1020 N N . PRO A 1 128 ? -12.879 15.549 1.271 1.00 46.19 128 PRO A N 1
ATOM 1021 C CA . PRO A 1 128 ? -13.747 14.429 1.640 1.00 46.19 128 PRO A CA 1
ATOM 1022 C C . PRO A 1 128 ? -12.978 13.113 1.898 1.00 46.19 128 PRO A C 1
ATOM 1024 O O . PRO A 1 128 ? -12.573 12.418 0.981 1.00 46.19 128 PRO A O 1
ATOM 1027 N N . LEU A 1 129 ? -12.857 12.831 3.199 1.00 44.31 129 LEU A N 1
ATOM 1028 C CA . LEU A 1 129 ? -12.701 11.601 3.979 1.00 44.31 129 LEU A CA 1
ATOM 1029 C C . LEU A 1 129 ? -11.750 10.476 3.519 1.00 44.31 129 LEU A C 1
ATOM 1031 O O . LEU A 1 129 ? -11.995 9.755 2.559 1.00 44.31 129 LEU A O 1
ATOM 1035 N N . PHE A 1 130 ? -10.760 10.284 4.398 1.00 48.53 130 PHE A N 1
ATOM 1036 C CA . PHE A 1 130 ? -9.919 9.128 4.724 1.00 48.53 130 PHE A CA 1
ATOM 1037 C C . PHE A 1 130 ? -10.717 7.879 4.535 1.00 48.53 130 PHE A C 1
ATOM 1039 O O . PHE A 1 130 ? -11.716 7.728 5.228 1.00 48.53 130 PHE A O 1
ATOM 1046 N N . MET A 1 131 ? -10.256 7.041 3.623 1.00 39.03 131 MET A N 1
ATOM 1047 C CA . MET A 1 131 ? -10.523 5.617 3.477 1.00 39.03 131 MET A CA 1
ATOM 1048 C C . MET A 1 131 ? -10.090 5.272 2.049 1.00 39.03 131 MET A C 1
ATOM 1050 O O . MET A 1 131 ? -10.170 6.123 1.164 1.00 39.03 131 MET A O 1
ATOM 1054 N N . PHE A 1 132 ? -9.656 4.037 1.804 1.00 39.41 132 PHE A N 1
ATOM 1055 C CA . PHE A 1 132 ? -9.654 3.435 0.467 1.00 39.41 132 PHE A CA 1
ATOM 1056 C C . PHE A 1 132 ? -11.098 3.448 -0.086 1.00 39.41 132 PHE A C 1
ATOM 1058 O O . PHE A 1 132 ? -11.828 2.456 -0.049 1.00 39.41 132 PHE A O 1
ATOM 1065 N N . ASN A 1 133 ? -11.582 4.613 -0.509 1.00 41.31 133 ASN A N 1
ATOM 1066 C CA . ASN A 1 133 ?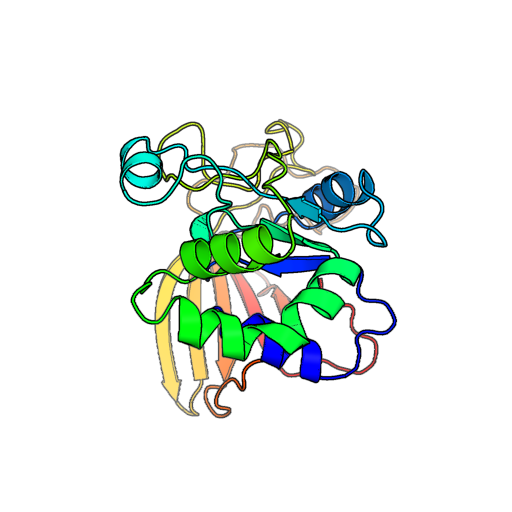 -12.978 4.834 -0.835 1.00 41.31 133 ASN A CA 1
ATOM 1067 C C . ASN A 1 133 ? -13.174 4.607 -2.333 1.00 41.31 133 ASN A C 1
ATOM 1069 O O . ASN A 1 133 ? -13.345 5.538 -3.117 1.00 41.31 133 ASN A O 1
ATOM 1073 N N . ALA A 1 134 ? -13.131 3.338 -2.741 1.00 40.97 134 ALA A N 1
ATOM 1074 C CA . ALA A 1 134 ? -13.691 2.938 -4.030 1.00 40.97 134 ALA A CA 1
ATOM 1075 C C . ALA A 1 134 ? -15.202 2.646 -3.941 1.00 40.97 134 ALA A C 1
ATOM 1077 O O . ALA A 1 134 ? -15.852 2.503 -4.976 1.00 40.97 134 ALA A O 1
ATOM 1078 N N . ARG A 1 135 ? -15.795 2.622 -2.736 1.00 48.53 135 ARG A N 1
ATOM 1079 C CA . ARG A 1 135 ? -17.251 2.535 -2.567 1.00 48.53 135 ARG A CA 1
ATOM 1080 C C . ARG A 1 135 ? -17.831 3.938 -2.408 1.00 48.53 135 ARG A C 1
ATOM 1082 O O . ARG A 1 135 ? -17.273 4.783 -1.723 1.00 48.53 135 ARG A O 1
ATOM 1089 N N . LYS A 1 136 ? -18.983 4.218 -3.013 1.00 51.34 136 LYS A N 1
ATOM 1090 C CA . LYS A 1 136 ? -19.784 5.353 -2.532 1.00 51.34 136 LYS A CA 1
ATOM 1091 C C . LYS A 1 136 ? -20.221 5.017 -1.109 1.00 51.34 136 LYS A C 1
ATOM 1093 O O . LYS A 1 136 ? -20.617 3.879 -0.877 1.00 51.34 136 LYS A O 1
ATOM 1098 N N . LEU A 1 137 ? -20.175 5.984 -0.188 1.00 56.00 137 LEU A N 1
ATOM 1099 C CA . LEU A 1 137 ? -20.884 5.858 1.087 1.00 56.00 137 LEU A CA 1
ATOM 1100 C C . LEU A 1 137 ? -22.329 5.473 0.759 1.00 56.00 137 LEU A C 1
ATOM 1102 O O . LEU A 1 137 ? -23.019 6.202 0.045 1.00 56.00 137 LEU A O 1
ATOM 1106 N N . THR A 1 138 ? -22.722 4.273 1.172 1.00 62.34 138 THR A N 1
ATOM 1107 C CA . THR A 1 138 ? -24.063 3.755 0.930 1.00 62.34 138 THR A CA 1
ATOM 1108 C C . THR A 1 138 ? -24.901 4.024 2.163 1.00 62.34 138 THR A C 1
ATOM 1110 O O . THR A 1 138 ? -24.464 3.713 3.269 1.00 62.34 138 THR A O 1
ATOM 1113 N N . ASP A 1 139 ? -26.141 4.455 1.975 1.00 69.88 139 ASP A N 1
ATOM 1114 C CA . ASP A 1 139 ? -27.124 4.496 3.063 1.00 69.88 139 ASP A CA 1
ATOM 1115 C C . ASP A 1 139 ? -27.651 3.087 3.420 1.00 69.88 139 ASP A C 1
ATOM 1117 O O . ASP A 1 139 ? -28.572 2.945 4.222 1.00 69.88 139 ASP A O 1
ATOM 1121 N N . ASN A 1 140 ? -27.083 2.029 2.818 1.00 76.12 140 ASN A N 1
ATOM 1122 C CA . ASN A 1 140 ? -27.375 0.647 3.172 1.00 76.12 140 ASN A CA 1
ATOM 1123 C C . ASN A 1 140 ? -26.662 0.283 4.492 1.00 76.12 140 ASN A C 1
ATOM 1125 O O . ASN A 1 140 ? -25.431 0.192 4.508 1.00 76.12 140 ASN A O 1
ATOM 1129 N N . PRO A 1 141 ? -27.399 0.009 5.584 1.00 73.38 141 PRO A N 1
ATOM 1130 C CA . PRO A 1 141 ? -26.804 -0.335 6.875 1.00 73.38 141 PRO A CA 1
ATOM 1131 C C . PRO A 1 141 ? -25.975 -1.622 6.860 1.00 73.38 141 PRO A C 1
ATOM 1133 O O . PRO A 1 141 ? -25.088 -1.778 7.687 1.00 73.38 141 PRO A O 1
ATOM 1136 N N . CYS A 1 142 ? -26.232 -2.537 5.922 1.00 75.69 142 CYS A N 1
ATOM 1137 C CA . CYS A 1 142 ? -25.471 -3.781 5.792 1.00 75.69 142 CYS A CA 1
ATOM 1138 C C . CYS A 1 142 ? -24.102 -3.590 5.114 1.00 75.69 142 CYS A C 1
ATOM 1140 O O . CYS A 1 142 ? -23.278 -4.497 5.127 1.00 75.69 142 CYS A O 1
ATOM 1142 N N . GLU A 1 143 ? -23.876 -2.442 4.474 1.00 72.69 143 GLU A N 1
ATOM 1143 C CA . GLU A 1 143 ? -22.660 -2.148 3.704 1.00 72.69 143 GLU A CA 1
ATOM 1144 C C . GLU A 1 143 ? -21.848 -0.991 4.306 1.00 72.69 143 GLU A C 1
ATOM 1146 O O . GLU A 1 143 ? -20.685 -0.801 3.944 1.00 72.69 143 GLU A O 1
ATOM 1151 N N . ALA A 1 144 ? -22.448 -0.214 5.213 1.00 73.88 144 ALA A N 1
ATOM 1152 C CA . ALA A 1 144 ? -21.818 0.928 5.859 1.00 73.88 144 ALA A CA 1
ATOM 1153 C C . ALA A 1 144 ? -20.793 0.478 6.924 1.00 73.88 144 ALA A C 1
ATOM 1155 O O . ALA A 1 144 ? -21.151 -0.246 7.855 1.00 73.88 144 ALA A O 1
ATOM 1156 N N . PRO A 1 145 ? -19.525 0.925 6.853 1.00 73.25 145 PRO A N 1
ATOM 1157 C CA . PRO A 1 145 ? -18.501 0.504 7.804 1.00 73.25 145 PRO A CA 1
ATOM 1158 C C . PRO A 1 145 ? -18.704 1.130 9.193 1.00 73.25 145 PRO A C 1
ATOM 1160 O O . PRO A 1 145 ? -19.053 2.308 9.332 1.00 73.25 145 PRO A O 1
ATOM 1163 N N . HIS A 1 146 ? -18.416 0.363 10.245 1.00 77.69 146 HIS A N 1
ATOM 1164 C CA . HIS A 1 146 ? -18.284 0.884 11.607 1.00 77.69 146 HIS A CA 1
ATOM 1165 C C . HIS A 1 146 ? -16.830 1.275 11.874 1.00 77.69 146 HIS A C 1
ATOM 1167 O O . HIS A 1 146 ? -15.930 0.448 11.759 1.00 77.69 146 HIS A O 1
ATOM 1173 N N . VAL A 1 147 ? -16.602 2.540 12.231 1.00 76.62 147 VAL A N 1
ATOM 1174 C CA . VAL A 1 147 ? -15.254 3.080 12.448 1.00 76.62 147 VAL A CA 1
ATOM 1175 C C . VAL A 1 147 ? -14.996 3.242 13.945 1.00 76.62 147 VAL A C 1
ATOM 1177 O O . VAL A 1 147 ? -15.770 3.892 14.652 1.00 76.62 147 VAL A O 1
ATOM 1180 N N . PHE A 1 148 ? -13.890 2.663 14.411 1.00 83.31 148 PHE A N 1
ATOM 1181 C CA . PHE A 1 148 ? -13.427 2.725 15.795 1.00 83.31 148 PHE A CA 1
ATOM 1182 C C . PHE A 1 148 ? -12.044 3.376 15.844 1.00 83.31 148 PHE A C 1
ATOM 1184 O O . PHE A 1 148 ? -11.203 3.125 14.984 1.00 83.31 148 PHE A O 1
ATOM 1191 N N . PHE A 1 149 ? -11.808 4.210 16.851 1.00 77.69 149 PHE A N 1
ATOM 1192 C CA . PHE A 1 149 ? -10.541 4.907 17.056 1.00 77.69 149 PHE A CA 1
ATOM 1193 C C . PHE A 1 149 ? -9.886 4.430 18.339 1.00 77.69 149 PHE A C 1
ATOM 1195 O O . PHE A 1 149 ? -10.578 4.191 19.327 1.00 77.69 149 PHE A O 1
ATOM 1202 N N . LEU A 1 150 ? -8.558 4.313 18.326 1.00 83.88 150 LEU A N 1
ATOM 1203 C CA . LEU A 1 150 ? -7.793 3.971 19.518 1.00 83.88 150 LEU A CA 1
ATOM 1204 C C . LEU A 1 150 ? -8.050 5.017 20.610 1.00 83.88 150 LEU A C 1
ATOM 1206 O O . LEU A 1 150 ? -7.823 6.206 20.404 1.00 83.88 150 LEU A O 1
ATOM 1210 N N . ASP A 1 151 ? -8.509 4.545 21.760 1.00 85.38 151 ASP A N 1
ATOM 1211 C CA . ASP A 1 151 ? -8.820 5.347 22.939 1.00 85.38 151 ASP A CA 1
ATOM 1212 C C . ASP A 1 151 ? -7.716 5.224 23.994 1.00 85.38 151 ASP A C 1
ATOM 1214 O O . ASP A 1 151 ? -7.191 6.225 24.480 1.00 85.38 151 ASP A O 1
ATOM 1218 N N . SER A 1 152 ? -7.312 3.995 24.332 1.00 87.94 152 SER A N 1
ATOM 1219 C CA . SER A 1 152 ? -6.290 3.775 25.357 1.00 87.94 152 SER A CA 1
ATOM 1220 C C . SER A 1 152 ? -5.495 2.486 25.171 1.00 87.94 152 SER A C 1
ATOM 1222 O O . SER A 1 152 ? -5.919 1.549 24.497 1.00 87.94 152 SER A O 1
ATOM 1224 N N . ILE A 1 153 ? -4.318 2.450 25.800 1.00 89.94 153 ILE A N 1
ATOM 1225 C CA . ILE A 1 153 ? -3.425 1.291 25.865 1.00 89.94 153 ILE A CA 1
ATOM 1226 C C . ILE A 1 153 ? -3.149 1.010 27.341 1.00 89.94 153 ILE A C 1
ATOM 1228 O O . ILE A 1 153 ? -2.732 1.907 28.075 1.00 89.94 153 ILE A O 1
ATOM 1232 N N . LYS A 1 154 ? -3.377 -0.227 27.784 1.00 91.56 154 LYS A N 1
ATOM 1233 C CA . LYS A 1 154 ? -3.114 -0.680 29.154 1.00 91.56 154 LYS A CA 1
ATOM 1234 C C . LYS A 1 154 ? -2.232 -1.917 29.129 1.00 91.56 154 LYS A C 1
ATOM 1236 O O . LYS A 1 154 ? -2.508 -2.863 28.401 1.00 91.56 154 LYS A O 1
ATOM 1241 N N . GLN A 1 155 ? -1.193 -1.917 29.952 1.00 87.88 155 GLN A N 1
ATOM 1242 C CA . GLN A 1 155 ? -0.363 -3.092 30.192 1.00 87.88 155 GLN A CA 1
ATOM 1243 C C . GLN A 1 155 ? -0.806 -3.732 31.509 1.00 87.88 155 GLN A C 1
ATOM 1245 O O . GLN A 1 155 ? -0.892 -3.047 32.527 1.00 87.88 155 GLN A O 1
ATOM 1250 N N . MET A 1 156 ? -1.140 -5.017 31.469 1.00 83.62 156 MET A N 1
ATOM 1251 C CA . MET A 1 156 ? -1.573 -5.804 32.620 1.00 83.62 156 MET A CA 1
ATOM 1252 C C . MET A 1 156 ? -0.472 -6.765 33.079 1.00 83.62 156 MET A C 1
ATOM 1254 O O . MET A 1 156 ? 0.577 -6.895 32.439 1.00 83.62 156 MET A O 1
ATOM 1258 N N . GLU A 1 157 ? -0.715 -7.425 34.213 1.00 80.44 157 GLU A N 1
ATOM 1259 C CA . GLU A 1 157 ? 0.102 -8.543 34.691 1.00 80.44 157 GLU A CA 1
ATOM 1260 C C . GLU A 1 157 ? 0.152 -9.661 33.622 1.00 80.44 157 GLU A C 1
ATOM 1262 O O . GLU A 1 157 ? -0.689 -9.719 32.723 1.00 80.44 157 GLU A O 1
ATOM 1267 N N . ASP A 1 158 ? 1.194 -10.497 33.647 1.00 75.69 158 ASP A N 1
ATOM 1268 C CA . ASP A 1 158 ? 1.455 -11.554 32.648 1.00 75.69 158 ASP A CA 1
ATOM 1269 C C . ASP A 1 158 ? 1.760 -11.088 31.210 1.00 75.69 158 ASP A C 1
ATOM 1271 O O . ASP A 1 158 ? 1.538 -11.820 30.240 1.00 75.69 158 ASP A O 1
ATOM 1275 N N . ASN A 1 159 ? 2.351 -9.896 31.049 1.00 80.81 159 ASN A N 1
ATOM 1276 C CA . ASN A 1 159 ? 2.757 -9.351 29.745 1.00 80.81 159 ASN A CA 1
ATOM 1277 C C . ASN A 1 159 ? 1.576 -9.167 28.772 1.00 80.81 159 ASN A C 1
ATOM 1279 O O . ASN A 1 159 ? 1.773 -9.141 27.553 1.00 80.81 159 ASN A O 1
ATOM 1283 N N . LEU A 1 160 ? 0.354 -9.030 29.279 1.00 85.19 160 LEU A N 1
ATOM 1284 C CA . LEU A 1 160 ? -0.831 -8.795 28.464 1.00 85.19 160 LEU A CA 1
ATOM 1285 C C . LEU A 1 160 ? -0.986 -7.296 28.176 1.00 85.19 160 LEU A C 1
ATOM 1287 O O . LEU A 1 160 ? -0.968 -6.469 29.085 1.00 85.19 160 LEU A O 1
ATOM 1291 N N . VAL A 1 161 ? -1.137 -6.933 26.906 1.00 88.94 161 VAL A N 1
ATOM 1292 C CA . VAL A 1 161 ? -1.429 -5.567 26.462 1.00 88.94 161 VAL A CA 1
ATOM 1293 C C . VAL A 1 161 ? -2.865 -5.526 25.968 1.00 88.94 161 VAL A C 1
ATOM 1295 O O . VAL A 1 161 ? -3.258 -6.339 25.135 1.00 88.94 161 VAL A O 1
ATOM 1298 N N . ILE A 1 162 ? -3.636 -4.575 26.482 1.00 90.94 162 ILE A N 1
ATOM 1299 C CA . ILE A 1 162 ? -5.023 -4.337 26.097 1.00 90.94 162 ILE A CA 1
ATOM 1300 C C . ILE A 1 162 ? -5.094 -2.970 25.430 1.00 90.94 162 ILE A C 1
ATOM 1302 O O . ILE A 1 162 ? -4.780 -1.954 26.056 1.00 90.94 162 ILE A O 1
ATOM 1306 N N . THR A 1 163 ? -5.520 -2.929 24.173 1.00 90.38 163 THR A N 1
ATOM 1307 C CA . THR A 1 163 ? -5.833 -1.681 23.473 1.00 90.38 163 THR A CA 1
ATOM 1308 C C . THR A 1 163 ? -7.344 -1.530 23.352 1.00 90.38 163 THR A C 1
ATOM 1310 O O . THR A 1 163 ? -8.047 -2.443 22.933 1.00 90.38 163 THR A O 1
ATOM 1313 N N . THR A 1 164 ? -7.867 -0.386 23.786 1.00 91.56 164 THR A N 1
ATOM 1314 C CA . THR A 1 164 ? -9.303 -0.079 23.747 1.00 91.56 164 THR A CA 1
ATOM 1315 C C . THR A 1 164 ? -9.572 0.877 22.600 1.00 91.56 164 THR A C 1
ATOM 1317 O O . THR A 1 164 ? -8.872 1.880 22.471 1.00 91.56 164 THR A O 1
ATOM 1320 N N . TYR A 1 165 ? -10.585 0.583 21.791 1.00 89.69 165 TYR A N 1
ATOM 1321 C CA . TYR A 1 165 ? -11.023 1.402 20.671 1.00 89.69 165 TYR A CA 1
ATOM 1322 C C . TYR A 1 165 ? -12.486 1.787 20.854 1.00 89.69 165 TYR A C 1
ATOM 1324 O O . TYR A 1 165 ? -13.335 0.922 21.069 1.00 89.69 165 TYR A O 1
ATOM 1332 N N . ASN A 1 166 ? -12.790 3.074 20.721 1.00 88.88 166 ASN A N 1
ATOM 1333 C CA . ASN A 1 166 ? -14.137 3.611 20.877 1.00 88.88 166 ASN A CA 1
ATOM 1334 C C . ASN A 1 166 ? -14.734 3.989 19.524 1.00 88.88 166 ASN A C 1
ATOM 1336 O O . ASN A 1 166 ? -14.053 4.524 18.643 1.00 88.88 166 ASN A O 1
ATOM 1340 N N . ARG A 1 167 ? -16.032 3.733 19.361 1.00 84.94 167 ARG A N 1
ATOM 1341 C CA . ARG A 1 167 ? -16.790 4.170 18.187 1.00 84.94 167 ARG A CA 1
ATOM 1342 C C . ARG A 1 167 ? -16.962 5.684 18.237 1.00 84.94 167 ARG A C 1
ATOM 1344 O O . ARG A 1 167 ? -17.453 6.218 19.227 1.00 84.94 167 ARG A O 1
ATOM 1351 N N . THR A 1 168 ? -16.588 6.379 17.168 1.00 68.50 168 THR A N 1
ATOM 1352 C CA . THR A 1 168 ? -16.666 7.849 17.119 1.00 68.50 168 THR A CA 1
ATOM 1353 C C . THR A 1 168 ? -18.104 8.338 17.030 1.00 68.50 168 THR A C 1
ATOM 1355 O O . THR A 1 168 ? -18.495 9.201 17.810 1.00 68.50 168 THR A O 1
ATOM 1358 N N . LEU A 1 169 ? -18.892 7.799 16.093 1.00 67.00 169 LEU A N 1
ATOM 1359 C CA . LEU A 1 169 ? -20.287 8.187 15.869 1.00 67.00 169 LEU A CA 1
ATOM 1360 C C . LEU A 1 169 ? -21.095 7.006 15.294 1.00 67.00 169 LEU A C 1
ATOM 1362 O O . LEU A 1 169 ? -20.664 6.392 14.314 1.00 67.00 169 LEU A O 1
ATOM 1366 N N . PRO A 1 170 ? -22.268 6.667 15.857 1.00 63.88 170 PRO A N 1
ATOM 1367 C CA . PRO A 1 170 ? -23.206 5.766 15.201 1.00 63.88 170 PRO A CA 1
ATOM 1368 C C . PRO A 1 170 ? -23.815 6.464 13.977 1.00 63.88 170 PRO A C 1
ATOM 1370 O O . PRO A 1 170 ? -24.225 7.620 14.052 1.00 63.88 170 PRO A O 1
ATOM 1373 N N . TRP A 1 171 ? -23.910 5.758 12.848 1.00 61.00 171 TRP A N 1
ATOM 1374 C CA . TRP A 1 171 ? -24.438 6.306 11.590 1.00 61.00 171 TRP A CA 1
ATOM 1375 C C . TRP A 1 171 ? -25.946 6.640 11.632 1.00 61.00 171 TRP A C 1
ATOM 1377 O O . TRP A 1 171 ? -26.495 7.084 10.631 1.00 61.00 171 TRP A O 1
ATOM 1387 N N . ASN A 1 172 ? -26.629 6.444 12.772 1.00 66.75 172 ASN A N 1
ATOM 1388 C CA . ASN A 1 172 ? -28.087 6.570 12.934 1.00 66.75 172 ASN A CA 1
ATOM 1389 C C . ASN A 1 172 ? -28.892 5.816 11.854 1.00 66.75 172 ASN A C 1
ATOM 1391 O O . ASN A 1 172 ? -30.021 6.190 11.532 1.00 66.75 172 ASN A O 1
ATOM 1395 N N . LEU A 1 173 ? -28.313 4.751 11.297 1.00 69.06 173 LEU A N 1
ATOM 1396 C CA . LEU A 1 173 ? -28.978 3.862 10.355 1.00 69.06 173 LEU A CA 1
ATOM 1397 C C . LEU A 1 173 ? -29.730 2.769 11.121 1.00 69.06 173 LEU A C 1
ATOM 1399 O O . LEU A 1 173 ? -29.393 2.438 12.258 1.00 69.06 173 LEU A O 1
ATOM 1403 N N . GLN A 1 174 ? -30.782 2.232 10.503 1.00 70.44 174 GLN A N 1
ATOM 1404 C CA . GLN A 1 174 ? -31.488 1.077 11.055 1.00 70.44 174 GLN A CA 1
ATOM 1405 C C . GLN A 1 174 ? -30.579 -0.157 11.030 1.00 70.44 174 GLN A C 1
ATOM 1407 O O . GLN A 1 174 ? -29.800 -0.284 10.089 1.00 70.44 174 GLN A O 1
ATOM 1412 N N . PRO A 1 175 ? -30.708 -1.090 11.989 1.00 70.06 175 PRO A N 1
ATOM 1413 C CA . PRO A 1 175 ? -29.950 -2.332 11.959 1.00 70.06 175 PRO A CA 1
ATOM 1414 C C . PRO A 1 175 ? -30.131 -3.083 10.637 1.00 70.06 175 PRO A C 1
ATOM 1416 O O . PRO A 1 175 ? -31.237 -3.135 10.090 1.00 70.06 175 PRO A O 1
ATOM 1419 N N . CYS A 1 176 ? -29.056 -3.693 10.134 1.00 71.75 176 CYS A N 1
ATOM 1420 C CA . CYS A 1 176 ? -29.124 -4.550 8.951 1.00 71.75 176 CYS A CA 1
ATOM 1421 C C . CYS A 1 176 ? -30.167 -5.674 9.157 1.00 71.75 176 CYS A C 1
ATOM 1423 O O . CYS A 1 176 ? -29.999 -6.551 10.003 1.00 71.75 176 CYS A O 1
ATOM 1425 N N . SER A 1 177 ? -31.258 -5.650 8.380 1.00 61.53 177 SER A N 1
ATOM 1426 C CA . SER A 1 177 ? -32.440 -6.528 8.525 1.00 61.53 177 SER A CA 1
ATOM 1427 C C . SER A 1 177 ? -32.255 -7.922 7.895 1.00 61.53 177 SER A C 1
ATOM 1429 O O . SER A 1 177 ? -33.177 -8.510 7.328 1.00 61.53 177 SER A O 1
ATOM 1431 N N . ALA A 1 178 ? -31.046 -8.478 7.942 1.00 57.41 178 ALA A N 1
ATOM 1432 C CA . ALA A 1 178 ? -30.755 -9.777 7.343 1.00 57.41 178 ALA A CA 1
ATOM 1433 C C . ALA A 1 178 ? -31.104 -10.932 8.295 1.00 57.41 178 ALA A C 1
ATOM 1435 O O . ALA A 1 178 ? -30.228 -11.696 8.660 1.00 57.41 178 ALA A O 1
ATOM 1436 N N . SER A 1 179 ? -32.370 -11.084 8.707 1.00 54.88 179 SER A N 1
ATOM 1437 C CA . SER A 1 179 ? -32.917 -12.284 9.394 1.00 54.88 179 SER A CA 1
ATOM 1438 C C . SER A 1 179 ? -32.138 -12.86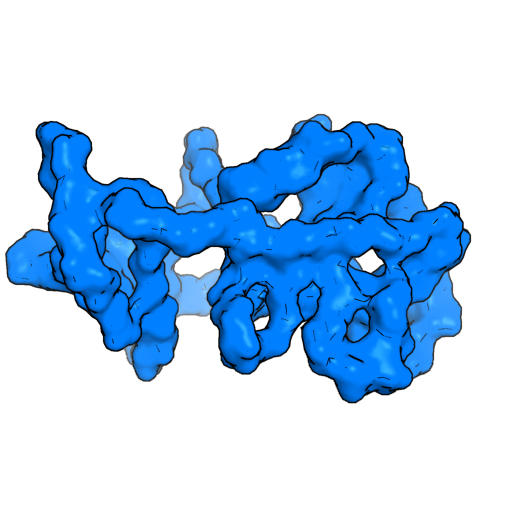5 10.598 1.00 54.88 179 SER A C 1
ATOM 1440 O O . SER A 1 179 ? -32.468 -13.957 11.057 1.00 54.88 179 SER A O 1
ATOM 1442 N N . ALA A 1 180 ? -31.118 -12.183 11.122 1.00 52.66 180 ALA A N 1
ATOM 1443 C CA . ALA A 1 180 ? -30.140 -12.782 12.016 1.00 52.66 180 ALA A CA 1
ATOM 1444 C C . ALA A 1 180 ? -29.552 -11.762 13.001 1.00 52.66 180 ALA A C 1
ATOM 1446 O O . ALA A 1 180 ? -29.294 -10.609 12.663 1.00 52.66 180 ALA A O 1
ATOM 1447 N N . ASN A 1 181 ? -29.307 -12.229 14.225 1.00 55.47 181 ASN A N 1
ATOM 1448 C CA . ASN A 1 181 ? -28.828 -11.474 15.390 1.00 55.47 181 ASN A CA 1
ATOM 1449 C C . ASN A 1 181 ? -27.351 -11.022 15.307 1.00 55.47 181 ASN A C 1
ATOM 1451 O O . ASN A 1 181 ? -26.716 -10.837 16.339 1.00 55.47 181 ASN A O 1
ATOM 1455 N N . TYR A 1 182 ? -26.776 -10.865 14.114 1.00 60.47 182 TYR A N 1
ATOM 1456 C CA . TYR A 1 182 ? -25.336 -10.619 13.934 1.00 60.47 182 TYR A CA 1
ATOM 1457 C C . TYR A 1 182 ? -24.994 -9.157 13.609 1.00 60.47 182 TYR A C 1
ATOM 1459 O O . TYR A 1 182 ? -23.917 -8.886 13.084 1.00 60.47 182 TYR A O 1
ATOM 1467 N N . SER A 1 183 ? -25.894 -8.202 13.883 1.00 69.38 183 SER A N 1
ATOM 1468 C CA . SER A 1 183 ? -25.548 -6.790 13.689 1.00 69.38 183 SER A CA 1
ATOM 1469 C C . SER A 1 183 ? -24.509 -6.349 14.719 1.00 69.38 183 SER A C 1
ATOM 1471 O O . SER A 1 183 ? -24.721 -6.470 15.925 1.00 69.38 183 SER A O 1
ATOM 1473 N N . ALA A 1 184 ? -23.411 -5.779 14.227 1.00 75.00 184 ALA A N 1
ATOM 1474 C CA . ALA A 1 184 ? -22.389 -5.129 15.037 1.00 75.00 184 ALA A CA 1
ATOM 1475 C C . ALA A 1 184 ? -22.786 -3.699 15.466 1.00 75.00 184 ALA A C 1
ATOM 1477 O O . ALA A 1 184 ? -21.999 -3.015 16.120 1.00 75.00 184 ALA A O 1
ATOM 1478 N N . ASP A 1 185 ? -24.002 -3.240 15.143 1.00 77.31 185 ASP A N 1
ATOM 1479 C CA . ASP A 1 185 ? -24.458 -1.883 15.464 1.00 77.31 185 ASP A CA 1
ATOM 1480 C C . ASP A 1 185 ? -24.517 -1.590 16.961 1.00 77.31 185 ASP A C 1
ATOM 1482 O O . ASP A 1 185 ? -24.357 -0.434 17.354 1.00 77.31 185 ASP A O 1
ATOM 1486 N N . SER A 1 186 ? -24.748 -2.604 17.796 1.00 80.44 186 SER A N 1
ATOM 1487 C CA . SER A 1 186 ? -24.750 -2.450 19.252 1.00 80.44 186 SER A CA 1
ATOM 1488 C C . SER A 1 186 ? -23.350 -2.241 19.824 1.00 80.44 186 SER A C 1
ATOM 1490 O O . SER A 1 186 ? -23.227 -1.748 20.941 1.00 80.44 186 SER A O 1
ATOM 1492 N N . ILE A 1 187 ? -22.292 -2.572 19.078 1.00 86.50 187 ILE A N 1
ATOM 1493 C CA . ILE A 1 187 ? -20.915 -2.469 19.552 1.00 86.50 187 ILE A CA 1
ATOM 1494 C C . ILE A 1 187 ? -20.506 -0.996 19.578 1.00 86.50 187 ILE A C 1
ATOM 1496 O O . ILE A 1 187 ? -20.516 -0.289 18.563 1.00 86.50 187 ILE A O 1
ATOM 1500 N N . THR A 1 188 ? -20.116 -0.527 20.759 1.00 89.19 188 THR A N 1
ATOM 1501 C CA . THR A 1 188 ? -19.608 0.834 20.977 1.00 89.19 188 THR A CA 1
ATOM 1502 C C . THR A 1 188 ? -18.120 0.852 21.289 1.00 89.19 188 THR A C 1
ATOM 1504 O O . THR A 1 188 ? -17.478 1.887 21.117 1.00 89.19 188 THR A O 1
ATOM 1507 N N . GLN A 1 189 ? -17.572 -0.280 21.728 1.00 90.81 189 GLN A N 1
ATOM 1508 C CA . GLN A 1 189 ? -16.183 -0.404 22.143 1.00 90.81 189 GLN A CA 1
ATOM 1509 C C . GLN A 1 189 ? -15.612 -1.753 21.705 1.00 90.81 189 GLN A C 1
ATOM 1511 O O . GLN A 1 189 ? -16.281 -2.779 21.804 1.00 90.81 189 GLN A O 1
ATOM 1516 N N . ILE A 1 190 ? -14.360 -1.748 21.260 1.00 92.44 190 ILE A N 1
ATOM 1517 C CA . ILE A 1 190 ? -13.588 -2.954 20.960 1.00 92.44 190 ILE A CA 1
ATOM 1518 C C . ILE A 1 190 ? -12.375 -2.985 21.884 1.00 92.44 190 ILE A C 1
ATOM 1520 O O . ILE A 1 190 ? -11.683 -1.976 22.031 1.00 92.44 190 ILE A O 1
ATOM 1524 N N . GLN A 1 191 ? -12.108 -4.129 22.503 1.00 93.00 191 GLN A N 1
ATOM 1525 C CA . GLN A 1 191 ? -10.899 -4.360 23.289 1.00 93.00 191 GLN A CA 1
ATOM 1526 C C . GLN A 1 191 ? -10.046 -5.411 22.593 1.00 93.00 191 GLN A C 1
ATOM 1528 O O . GLN A 1 191 ? -10.497 -6.526 22.363 1.00 93.00 191 GLN A O 1
ATOM 1533 N N . VAL A 1 192 ? -8.811 -5.062 22.244 1.00 91.06 192 VAL A N 1
ATOM 1534 C CA . VAL A 1 192 ? -7.876 -5.986 21.602 1.00 91.06 192 VAL A CA 1
ATOM 1535 C C . VAL A 1 192 ? -6.849 -6.448 22.627 1.00 91.06 192 VAL A C 1
ATOM 1537 O O . VAL A 1 192 ? -6.151 -5.634 23.232 1.00 91.06 192 VAL A O 1
ATOM 1540 N N . PHE A 1 193 ? -6.754 -7.761 22.813 1.00 89.12 193 PHE A N 1
ATOM 1541 C CA . PHE A 1 193 ? -5.856 -8.419 23.754 1.00 89.12 193 PHE A CA 1
ATOM 1542 C C . PHE A 1 193 ? -4.657 -8.996 23.005 1.00 89.12 193 PHE A C 1
ATOM 1544 O O . PHE A 1 193 ? -4.815 -9.820 22.103 1.00 89.12 193 PHE A O 1
ATOM 1551 N N . LEU A 1 194 ? -3.452 -8.586 23.400 1.00 84.25 194 LEU A N 1
ATOM 1552 C CA . LEU A 1 194 ? -2.192 -9.030 22.812 1.00 84.25 194 LEU A CA 1
ATOM 1553 C C . LEU A 1 194 ? -1.233 -9.524 23.895 1.00 84.25 194 LEU A C 1
ATOM 1555 O O . LEU A 1 194 ? -0.910 -8.799 24.834 1.00 84.25 194 LEU A O 1
ATOM 1559 N N . GLN A 1 195 ? -0.696 -10.729 23.728 1.00 80.50 195 GLN A N 1
ATOM 1560 C CA . GLN A 1 195 ? 0.336 -11.246 24.620 1.00 80.50 195 GLN A CA 1
ATOM 1561 C C . GLN A 1 195 ? 1.723 -10.776 24.153 1.00 80.50 195 GLN A C 1
ATOM 1563 O O . GLN A 1 195 ? 2.236 -11.220 23.129 1.00 80.50 195 GLN A O 1
ATOM 1568 N N . SER A 1 196 ? 2.360 -9.876 24.909 1.00 64.50 196 SER A N 1
ATOM 1569 C CA . SER A 1 196 ? 3.634 -9.233 24.529 1.00 64.50 196 SER A CA 1
ATOM 1570 C C . SER A 1 196 ? 4.876 -10.131 24.674 1.00 64.50 196 SER A C 1
ATOM 1572 O O . SER A 1 196 ? 6.007 -9.665 24.551 1.00 64.50 196 SER A O 1
ATOM 1574 N N . THR A 1 197 ? 4.697 -11.438 24.899 1.00 59.06 197 THR A N 1
ATOM 1575 C CA . THR A 1 197 ? 5.786 -12.409 25.110 1.00 59.06 197 THR A CA 1
ATOM 1576 C C . THR A 1 197 ? 6.532 -12.800 23.835 1.00 59.06 197 THR A C 1
ATOM 1578 O O . THR A 1 197 ? 7.617 -13.376 23.924 1.00 59.06 197 THR A O 1
ATOM 1581 N N . LYS A 1 198 ? 6.012 -12.476 22.645 1.00 55.00 198 LYS A N 1
ATOM 1582 C CA . LYS A 1 198 ? 6.717 -12.690 21.377 1.00 55.00 198 LYS A CA 1
ATOM 1583 C C . LYS A 1 198 ? 7.028 -11.352 20.724 1.00 55.00 198 LYS A C 1
ATOM 1585 O O . LYS A 1 198 ? 6.132 -10.577 20.403 1.00 55.00 198 LYS A O 1
ATOM 1590 N N . ARG A 1 199 ? 8.318 -11.100 20.485 1.00 45.66 199 ARG A N 1
ATOM 1591 C CA . ARG A 1 199 ? 8.754 -10.068 19.539 1.00 45.66 199 ARG A CA 1
ATOM 1592 C C . ARG A 1 199 ? 8.048 -10.382 18.218 1.00 45.66 199 ARG A C 1
ATOM 1594 O O . ARG A 1 199 ? 8.204 -11.495 17.718 1.00 45.66 199 ARG A O 1
ATOM 1601 N N . LYS A 1 200 ? 7.245 -9.451 17.698 1.00 52.72 200 LYS A N 1
ATOM 1602 C CA . LYS A 1 200 ? 6.621 -9.600 16.380 1.00 52.72 200 LYS A CA 1
ATOM 1603 C C . LYS A 1 200 ? 7.747 -9.661 15.351 1.00 52.72 200 LYS A C 1
ATOM 1605 O O . LYS A 1 200 ? 8.349 -8.643 15.019 1.00 52.72 200 LYS A O 1
ATOM 1610 N N . GLU A 1 201 ? 8.121 -10.870 14.950 1.00 45.59 201 GLU A N 1
ATOM 1611 C CA . GLU A 1 201 ? 9.025 -11.077 13.827 1.00 45.59 201 GLU A CA 1
ATOM 1612 C C . GLU A 1 201 ? 8.305 -10.586 12.571 1.00 45.59 201 GLU A C 1
ATOM 1614 O O . GLU A 1 201 ? 7.131 -10.902 12.356 1.00 45.59 201 GLU A O 1
ATOM 1619 N N . ALA A 1 202 ? 8.989 -9.771 11.768 1.00 40.72 202 ALA A N 1
ATOM 1620 C CA . ALA A 1 202 ? 8.456 -9.328 10.489 1.00 40.72 202 ALA A CA 1
ATOM 1621 C C . ALA A 1 202 ? 8.061 -10.563 9.659 1.00 40.72 202 ALA A C 1
ATOM 1623 O O . ALA A 1 202 ? 8.869 -11.474 9.495 1.00 40.72 202 ALA A O 1
ATOM 1624 N N . GLY A 1 203 ? 6.814 -10.606 9.179 1.00 49.41 203 GLY A N 1
ATOM 1625 C CA . GLY A 1 203 ? 6.296 -11.718 8.374 1.00 49.41 203 GLY A CA 1
ATOM 1626 C C . GLY A 1 203 ? 5.427 -12.740 9.112 1.00 49.41 203 GLY A C 1
ATOM 1627 O O . GLY A 1 203 ? 4.905 -13.647 8.469 1.00 49.41 203 GLY A O 1
ATOM 1628 N N . ARG A 1 204 ? 5.219 -12.617 10.432 1.00 56.84 204 ARG A N 1
ATOM 1629 C CA . ARG A 1 204 ? 4.292 -13.497 11.161 1.00 56.84 204 ARG A CA 1
ATOM 1630 C C . ARG A 1 204 ? 2.904 -12.864 11.240 1.00 56.84 204 ARG A C 1
ATOM 1632 O O . ARG A 1 204 ? 2.692 -11.922 11.998 1.00 56.84 204 ARG A O 1
ATOM 1639 N N . ILE A 1 205 ? 1.976 -13.385 10.442 1.00 60.31 205 ILE A N 1
ATOM 1640 C CA . ILE A 1 205 ? 0.572 -12.973 10.466 1.00 60.31 205 ILE A CA 1
ATOM 1641 C C . ILE A 1 205 ? -0.093 -13.544 11.729 1.00 60.31 205 ILE A C 1
ATOM 1643 O O . ILE A 1 205 ? 0.073 -14.726 12.046 1.00 60.31 205 ILE A O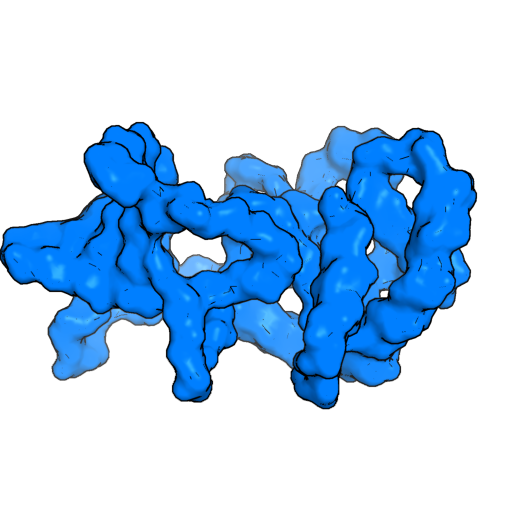 1
ATOM 1647 N N . GLU A 1 206 ? -0.795 -12.693 12.476 1.00 69.19 206 GLU A N 1
ATOM 1648 C CA . GLU A 1 206 ? -1.568 -13.078 13.661 1.00 69.19 206 GLU A CA 1
ATOM 1649 C C . GLU A 1 206 ? -3.040 -13.234 13.271 1.00 69.19 206 GLU A C 1
ATOM 1651 O O . GLU A 1 206 ? -3.579 -12.421 12.525 1.00 69.19 206 GLU A O 1
ATOM 1656 N N . CYS A 1 207 ? -3.681 -14.278 13.786 1.00 78.50 207 CYS A N 1
ATOM 1657 C CA . CYS A 1 207 ? -5.121 -14.472 13.663 1.00 78.50 207 CYS A CA 1
ATOM 1658 C C . CYS A 1 207 ? -5.808 -13.947 14.925 1.00 78.50 207 CYS A C 1
ATOM 1660 O O . CYS A 1 207 ? -5.152 -13.677 15.937 1.00 78.50 207 CYS A O 1
ATOM 1662 N N . CYS A 1 208 ? -7.129 -13.796 14.878 1.00 83.69 208 CYS A N 1
ATOM 1663 C CA . CYS A 1 208 ? -7.888 -13.292 16.012 1.00 83.69 208 CYS A CA 1
ATOM 1664 C C . CYS A 1 208 ? -9.123 -14.139 16.312 1.00 83.69 208 CYS A C 1
ATOM 1666 O O . CYS A 1 208 ? -9.774 -14.641 15.399 1.00 83.69 208 CYS A O 1
ATOM 1668 N N . ASP A 1 209 ? -9.434 -14.264 17.601 1.00 85.12 209 ASP A N 1
ATOM 1669 C CA . ASP A 1 209 ? -10.741 -14.716 18.071 1.00 85.12 209 ASP A CA 1
ATOM 1670 C C . ASP A 1 209 ? -11.570 -13.492 18.451 1.00 85.12 209 ASP A C 1
ATOM 1672 O O . ASP A 1 209 ? -11.089 -12.626 19.186 1.00 85.12 209 ASP A O 1
ATOM 1676 N N . VAL A 1 210 ? -12.806 -13.426 17.958 1.00 85.50 210 VAL A N 1
ATOM 1677 C CA . VAL A 1 210 ? -13.762 -12.374 18.312 1.00 85.50 210 VAL A CA 1
ATOM 1678 C C . VAL A 1 210 ? -14.796 -12.962 19.264 1.00 85.50 210 VAL A C 1
ATOM 1680 O O . VAL A 1 210 ? -15.542 -13.869 18.898 1.00 85.50 210 VAL A O 1
ATOM 1683 N N . GLU A 1 211 ? -14.842 -12.439 20.484 1.00 85.69 211 GLU A N 1
ATOM 1684 C CA . GLU A 1 211 ? -15.795 -12.816 21.523 1.00 85.69 211 GLU A CA 1
ATOM 1685 C C . GLU A 1 211 ? -16.696 -11.620 21.852 1.00 85.69 211 GLU A C 1
ATOM 1687 O O . GLU A 1 211 ? -16.229 -10.517 22.134 1.00 85.69 211 GLU A O 1
ATOM 1692 N N . TYR A 1 212 ? -18.010 -11.833 21.823 1.00 81.75 212 TYR A N 1
ATOM 1693 C CA . TYR A 1 212 ? -18.976 -10.830 22.260 1.00 81.75 212 TYR A CA 1
ATOM 1694 C C . TYR A 1 212 ? -19.214 -10.989 23.757 1.00 81.75 212 TYR A C 1
ATOM 1696 O O . TYR A 1 212 ? -19.562 -12.075 24.219 1.00 81.75 212 TYR A O 1
ATOM 1704 N N . VAL A 1 213 ? -19.032 -9.913 24.520 1.00 78.06 213 VAL A N 1
ATOM 1705 C CA . VAL A 1 213 ? -19.242 -9.952 25.967 1.00 78.06 213 VAL A CA 1
ATOM 1706 C C . VAL A 1 213 ? -20.739 -9.821 26.249 1.00 78.06 213 VAL A C 1
ATOM 1708 O O . VAL A 1 213 ? -21.315 -8.735 26.113 1.00 78.06 213 VAL A O 1
ATOM 1711 N N . ASP A 1 214 ? -21.363 -10.936 26.636 1.00 74.88 214 ASP A N 1
ATOM 1712 C CA . ASP A 1 214 ? -22.804 -11.042 26.886 1.00 74.88 214 ASP A CA 1
ATOM 1713 C C . ASP A 1 214 ? -23.337 -9.904 27.770 1.00 74.88 214 ASP A C 1
ATOM 1715 O O . ASP A 1 214 ? -22.833 -9.624 28.859 1.00 74.88 214 ASP A O 1
ATOM 1719 N N . GLY A 1 215 ? -24.399 -9.247 27.297 1.00 74.69 215 GLY A N 1
ATOM 1720 C CA . GLY A 1 215 ? -25.050 -8.149 28.016 1.00 74.69 215 GLY A CA 1
ATOM 1721 C C . GLY A 1 215 ? -24.297 -6.815 27.981 1.00 74.69 215 GLY A C 1
ATOM 1722 O O . GLY A 1 215 ? -24.707 -5.880 28.670 1.00 74.69 215 GLY A O 1
ATOM 1723 N N . THR A 1 216 ? -23.233 -6.694 27.183 1.00 84.06 216 THR A N 1
ATOM 1724 C CA . THR A 1 216 ? -22.493 -5.438 27.001 1.00 84.06 216 THR A CA 1
ATOM 1725 C C . THR A 1 216 ? -22.369 -5.052 25.526 1.00 84.06 216 THR A C 1
ATOM 1727 O O . THR A 1 216 ? -22.585 -5.857 24.626 1.00 84.06 216 THR A O 1
ATOM 1730 N N . ASN A 1 217 ? -21.985 -3.798 25.281 1.00 86.25 217 ASN A N 1
ATOM 1731 C CA . ASN A 1 217 ? -21.715 -3.256 23.946 1.00 86.25 217 ASN A CA 1
ATOM 1732 C C . ASN A 1 217 ? -20.221 -3.362 23.575 1.00 86.25 217 ASN A C 1
ATOM 1734 O O . ASN A 1 217 ? -19.691 -2.510 22.851 1.00 86.25 217 ASN A O 1
ATOM 1738 N N . VAL A 1 218 ? -19.528 -4.359 24.137 1.00 89.19 218 VAL A N 1
ATOM 1739 C CA . VAL A 1 218 ? -18.083 -4.559 23.996 1.00 89.19 218 VAL A CA 1
ATOM 1740 C C . VAL A 1 218 ? -17.810 -5.841 23.218 1.00 89.19 218 VAL A C 1
ATOM 1742 O O . VAL A 1 218 ? -18.395 -6.887 23.503 1.00 89.19 218 VAL A O 1
ATOM 1745 N N . ALA A 1 219 ? -16.912 -5.745 22.241 1.00 91.06 219 ALA A N 1
ATOM 1746 C CA . ALA A 1 219 ? -16.347 -6.902 21.560 1.00 91.06 219 ALA A CA 1
ATOM 1747 C C . ALA A 1 219 ? -14.874 -7.069 21.945 1.00 91.06 219 ALA A C 1
ATOM 1749 O O . ALA A 1 219 ? -14.085 -6.126 21.824 1.00 91.06 219 ALA A O 1
ATOM 1750 N N . ASP A 1 220 ? -14.518 -8.275 22.367 1.00 91.56 220 ASP A N 1
ATOM 1751 C CA . ASP A 1 220 ? -13.159 -8.651 22.721 1.00 91.56 220 ASP A CA 1
ATOM 1752 C C . ASP A 1 220 ? -12.508 -9.352 21.529 1.00 91.56 220 ASP A C 1
ATOM 1754 O O . ASP A 1 220 ? -13.034 -10.319 20.982 1.00 91.56 220 ASP A O 1
ATOM 1758 N N . VAL A 1 221 ? -11.344 -8.861 21.116 1.00 90.56 221 VAL A N 1
ATOM 1759 C CA . VAL A 1 221 ? -10.552 -9.410 20.016 1.00 90.56 221 VAL A CA 1
ATOM 1760 C C . VAL A 1 221 ? -9.245 -9.930 20.591 1.00 90.56 221 VAL A C 1
ATOM 1762 O O . VAL A 1 221 ? -8.386 -9.157 21.011 1.00 90.56 221 VAL A O 1
ATOM 1765 N N . LYS A 1 222 ? -9.067 -11.247 20.626 1.00 88.56 222 LYS A N 1
ATOM 1766 C CA . LYS A 1 222 ? -7.858 -11.877 21.168 1.00 88.56 222 LYS A CA 1
ATOM 1767 C C . LYS A 1 222 ? -6.914 -12.233 20.033 1.00 88.56 222 LYS A C 1
ATOM 1769 O O . LYS A 1 222 ? -7.215 -13.111 19.227 1.00 88.56 222 LYS A O 1
ATOM 1774 N N . LEU A 1 223 ? -5.770 -11.555 19.968 1.00 84.56 223 LEU A N 1
ATOM 1775 C CA . LEU A 1 223 ? -4.731 -11.851 18.985 1.00 84.56 223 LEU A CA 1
ATOM 1776 C C . LEU A 1 223 ? -3.971 -13.114 19.389 1.00 84.56 223 LEU A C 1
ATOM 1778 O O . LEU A 1 223 ? -3.489 -13.240 20.518 1.00 84.56 223 LEU A O 1
ATOM 1782 N N . ARG A 1 224 ? -3.839 -14.049 18.448 1.00 82.88 224 ARG A N 1
ATOM 1783 C CA . ARG A 1 224 ? -3.157 -15.330 18.642 1.00 82.88 224 ARG A CA 1
ATOM 1784 C C . ARG A 1 224 ? -2.454 -15.803 17.373 1.00 82.88 224 ARG A C 1
ATOM 1786 O O . ARG A 1 224 ? -2.566 -15.229 16.295 1.00 82.88 224 ARG A O 1
ATOM 1793 N N . SER A 1 225 ? -1.706 -16.896 17.500 1.00 78.12 225 SER A N 1
ATOM 1794 C CA . SER A 1 225 ? -1.163 -17.588 16.327 1.00 78.12 225 SER A CA 1
ATOM 1795 C C . SER A 1 225 ? -2.294 -18.213 15.498 1.00 78.12 225 SER A C 1
ATOM 1797 O O . SER A 1 225 ? -3.249 -18.753 16.062 1.00 78.12 225 SER A O 1
ATOM 1799 N N . CYS A 1 226 ? -2.170 -18.141 14.173 1.00 74.12 226 CYS A N 1
ATOM 1800 C CA . CYS A 1 226 ? -3.104 -18.767 13.239 1.00 74.12 226 CYS A CA 1
ATOM 1801 C C . CYS A 1 226 ? -3.081 -20.294 13.332 1.00 74.12 226 CYS A C 1
ATOM 1803 O O . CYS A 1 226 ? -2.019 -20.902 13.511 1.00 74.12 226 CYS A O 1
ATOM 1805 N N . LEU A 1 227 ? -4.255 -20.907 13.188 1.00 78.62 227 LEU A N 1
ATOM 1806 C CA . LEU A 1 227 ? -4.417 -22.351 13.037 1.00 78.62 227 LEU A CA 1
ATOM 1807 C C . LEU A 1 227 ? -4.328 -22.747 11.556 1.00 78.62 227 LEU A C 1
ATOM 1809 O O . LEU A 1 227 ? -4.540 -21.937 10.653 1.00 78.62 227 LEU A O 1
ATOM 1813 N N . ILE A 1 228 ? -4.008 -24.017 11.294 1.00 69.56 228 ILE A N 1
ATOM 1814 C CA . ILE A 1 228 ? -3.941 -24.552 9.928 1.00 69.56 228 ILE A CA 1
ATOM 1815 C C . ILE A 1 228 ? -5.334 -24.459 9.288 1.00 69.56 228 ILE A C 1
ATOM 1817 O O . ILE A 1 228 ? -6.278 -25.070 9.785 1.00 69.56 228 ILE A O 1
ATOM 1821 N N . GLY A 1 229 ? -5.439 -23.732 8.172 1.00 64.94 229 GLY A N 1
ATOM 1822 C CA . GLY A 1 229 ? -6.678 -23.581 7.401 1.00 64.94 229 GLY A CA 1
ATOM 1823 C C . GLY A 1 229 ? -7.536 -22.365 7.764 1.00 64.94 229 GLY A C 1
ATOM 1824 O O . GLY A 1 229 ? -8.601 -22.200 7.173 1.00 64.94 229 GLY A O 1
ATOM 1825 N N . GLU A 1 230 ? -7.099 -21.507 8.692 1.00 63.47 230 GLU A N 1
ATOM 1826 C CA . GLU A 1 230 ? -7.750 -20.211 8.909 1.00 63.47 230 GLU A CA 1
ATOM 1827 C C . GLU A 1 230 ? -7.466 -19.270 7.734 1.00 63.47 230 GLU A C 1
ATOM 1829 O O . GLU A 1 230 ? -6.318 -19.087 7.324 1.00 63.47 230 GLU A O 1
ATOM 1834 N N . LEU A 1 231 ? -8.531 -18.688 7.178 1.00 50.72 231 LEU A N 1
ATOM 1835 C CA . LEU A 1 231 ? -8.423 -17.656 6.155 1.00 50.72 231 LEU A CA 1
ATOM 1836 C C . LEU A 1 231 ? -7.963 -16.364 6.822 1.00 50.72 231 LEU A C 1
ATOM 1838 O O . LEU A 1 231 ? -8.673 -15.778 7.637 1.00 50.72 231 LEU A O 1
ATOM 1842 N N . ILE A 1 232 ? -6.765 -15.938 6.453 1.00 52.06 232 ILE A N 1
ATOM 1843 C CA . ILE A 1 232 ? -6.253 -14.613 6.758 1.00 52.06 232 ILE A CA 1
ATOM 1844 C C . ILE A 1 232 ? -6.923 -13.665 5.759 1.00 52.06 232 ILE A C 1
ATOM 1846 O O . ILE A 1 232 ? -6.724 -13.817 4.553 1.00 52.06 232 ILE A O 1
ATOM 1850 N N . ALA A 1 233 ? -7.760 -12.757 6.260 1.00 40.84 233 ALA A N 1
ATOM 1851 C CA . ALA A 1 233 ? -8.363 -11.685 5.470 1.00 40.84 233 ALA A CA 1
ATOM 1852 C C . ALA A 1 233 ? -7.400 -10.500 5.321 1.00 40.84 233 ALA A C 1
ATOM 1854 O O . ALA A 1 233 ? -6.673 -10.213 6.301 1.00 40.84 233 ALA A O 1
#

Sequence (233 aa):
MYRSILESFRLGDNKDVRWYVMGDDDSLFFVDNLVELLGKYDHNKYYYIGANSEAIRSNYDFSFDMGYGGAGYALSYSLIETLVPMMDSCIERYSYVWVSDQLSSFCLADIGVALTIAKGIHQSKTPPLFMFNARKLTDNPCEAPHVFFLDSIKQMEDNLVITTYNRTLPWNLQPCSASANYSADSITQIQVFLQSTKRKEAGRIECCDVEYVDGTNVADVKLRSCLIGELIA

Organism: Corchorus capsularis (NCBI:txid210143)

InterPro domains:
  IPR006740 Protein of unknown function DUF604 [PF04646] (59-124)
  IPR006740 Protein of unknown function DUF604 [PF04646] (128-208)

Secondary structure (DSSP, 8-state):
-TTHHHHHHHTS--TT--EEEE--TT----HHHHHHHHTTS-TTS--EEE---S-HHHHHHS-TTS--GGG-EEEEHHHHHHHGGGHHHHHHHTTT---HHHHHHHHHHHTT--EEE-TT----SSSS--S---S---S-TTTSPP-EEEEEEEE-GGGEEEEEEEES----PPP--SSSS--GGG--EEEEEEETTS---TT-PEEEEEEE-TTSSEEEEEEEEPPTT----

pLDDT: mean 81.18, std 15.18, range [39.03, 98.31]